Protein AF-A0A837CFS1-F1 (afdb_monomer)

Structure (mmCIF, N/CA/C/O backbone):
data_AF-A0A837CFS1-F1
#
_entry.id   AF-A0A837CFS1-F1
#
loop_
_atom_site.group_PDB
_atom_site.id
_atom_site.type_symbol
_atom_site.label_atom_id
_atom_site.label_alt_id
_atom_site.label_comp_id
_atom_site.label_asym_id
_atom_site.label_entity_id
_atom_site.label_seq_id
_atom_site.pdbx_PDB_ins_code
_atom_site.Cartn_x
_atom_site.Cartn_y
_atom_site.Cartn_z
_atom_site.occupancy
_atom_site.B_iso_or_equiv
_atom_site.auth_seq_id
_atom_site.auth_comp_id
_atom_site.auth_asym_id
_atom_site.auth_atom_id
_atom_site.pdbx_PDB_model_num
ATOM 1 N N . MET A 1 1 ? -78.890 -35.448 38.065 1.00 38.50 1 MET A N 1
ATOM 2 C CA . MET A 1 1 ? -77.516 -35.826 38.468 1.00 38.50 1 MET A CA 1
ATOM 3 C C . MET A 1 1 ? -76.543 -34.826 37.859 1.00 38.50 1 MET A C 1
ATOM 5 O O . MET A 1 1 ? -76.299 -34.885 36.662 1.00 38.50 1 MET A O 1
ATOM 9 N N . MET A 1 2 ? -76.061 -33.858 38.642 1.00 32.44 2 MET A N 1
ATOM 10 C CA . MET A 1 2 ? -74.996 -32.944 38.209 1.00 32.44 2 MET A CA 1
ATOM 11 C C . MET A 1 2 ? -73.665 -33.705 38.226 1.00 32.44 2 MET A C 1
ATOM 13 O O . MET A 1 2 ? -73.273 -34.228 39.269 1.00 32.44 2 MET A O 1
ATOM 17 N N . LYS A 1 3 ? -72.992 -33.803 37.073 1.00 33.00 3 LYS A N 1
ATOM 18 C CA . LYS A 1 3 ? -71.610 -34.297 36.991 1.00 33.00 3 LYS A CA 1
ATOM 19 C C . LYS A 1 3 ? -70.720 -33.342 37.792 1.00 33.00 3 LYS A C 1
ATOM 21 O O . LYS A 1 3 ? -70.681 -32.154 37.484 1.00 33.00 3 LYS A O 1
ATOM 26 N N . LYS A 1 4 ? -70.030 -33.854 38.818 1.00 33.09 4 LYS A N 1
ATOM 27 C CA . LYS A 1 4 ? -68.937 -33.121 39.473 1.00 33.09 4 LYS A CA 1
ATOM 28 C C . LYS A 1 4 ? -67.870 -32.789 38.416 1.00 33.09 4 LYS A C 1
ATOM 30 O O . LYS A 1 4 ? -67.578 -33.665 37.601 1.00 33.09 4 LYS A O 1
ATOM 35 N N . PRO A 1 5 ? -67.310 -31.568 38.406 1.00 38.41 5 PRO A N 1
ATOM 36 C CA . PRO A 1 5 ? -66.183 -31.250 37.541 1.00 38.41 5 PRO A CA 1
ATOM 37 C C . PRO A 1 5 ? -64.979 -32.105 37.950 1.00 38.41 5 PRO A C 1
ATOM 39 O O . PRO A 1 5 ? -64.688 -32.250 39.137 1.00 38.41 5 PRO A O 1
ATOM 42 N N . ASP A 1 6 ? -64.329 -32.704 36.958 1.00 40.22 6 ASP A N 1
ATOM 43 C CA . ASP A 1 6 ? -63.109 -33.487 37.128 1.00 40.22 6 ASP A CA 1
ATOM 44 C C . ASP A 1 6 ? -61.949 -32.524 37.415 1.00 40.22 6 ASP A C 1
ATOM 46 O O . ASP A 1 6 ? -61.608 -31.682 36.583 1.00 40.22 6 ASP A O 1
ATOM 50 N N . THR A 1 7 ? -61.409 -32.572 38.632 1.00 44.38 7 THR A N 1
ATOM 51 C CA . THR A 1 7 ? -60.373 -31.647 39.122 1.00 44.38 7 THR A CA 1
ATOM 52 C C . THR A 1 7 ? -58.968 -32.242 39.081 1.00 44.38 7 THR A C 1
ATOM 54 O O . THR A 1 7 ? -58.078 -31.740 39.763 1.00 44.38 7 THR A O 1
ATOM 57 N N . SER A 1 8 ? -58.728 -33.292 38.296 1.00 41.34 8 SER A N 1
ATOM 58 C CA . SER A 1 8 ? -57.403 -33.914 38.191 1.00 41.34 8 SER A CA 1
ATOM 59 C C . SER A 1 8 ? -56.609 -33.415 36.977 1.00 41.34 8 SER A C 1
ATOM 61 O O . SER A 1 8 ? -56.194 -34.195 36.129 1.00 41.34 8 SER A O 1
ATOM 63 N N . ARG A 1 9 ? -56.353 -32.099 36.891 1.00 49.12 9 ARG A N 1
ATOM 64 C CA . ARG A 1 9 ? -55.266 -31.632 36.011 1.00 49.12 9 ARG A CA 1
ATOM 65 C C . ARG A 1 9 ? -53.943 -32.092 36.600 1.00 49.12 9 ARG A C 1
ATOM 67 O O . ARG A 1 9 ? -53.662 -31.820 37.770 1.00 49.12 9 ARG A O 1
ATOM 74 N N . THR A 1 10 ? -53.149 -32.800 35.809 1.00 50.00 10 THR A N 1
ATOM 75 C CA . THR A 1 10 ? -51.834 -33.266 36.255 1.00 50.00 10 THR A CA 1
ATOM 76 C C . THR A 1 10 ? -50.891 -32.070 36.407 1.00 50.00 10 THR A C 1
ATOM 78 O O . THR A 1 10 ? -51.053 -31.031 35.761 1.00 50.00 10 THR A O 1
ATOM 81 N N . THR A 1 11 ? -49.885 -32.190 37.274 1.00 44.19 11 THR A N 1
ATOM 82 C CA . THR A 1 11 ? -48.882 -31.137 37.504 1.00 44.19 11 THR A CA 1
ATOM 83 C C . THR A 1 11 ? -48.215 -30.690 36.194 1.00 44.19 11 THR A C 1
ATOM 85 O O . THR A 1 11 ? -47.916 -29.511 36.022 1.00 44.19 11 THR A O 1
ATOM 88 N N . GLU A 1 12 ? -48.058 -31.605 35.233 1.00 43.12 12 GLU A N 1
ATOM 89 C CA . GLU A 1 12 ? -47.516 -31.331 33.896 1.00 43.12 12 GLU A CA 1
ATOM 90 C C . GLU A 1 12 ? -48.436 -30.450 33.036 1.00 43.12 12 GLU A C 1
ATOM 92 O O . GLU A 1 12 ? -47.952 -29.547 32.352 1.00 43.12 12 GLU A O 1
ATOM 97 N N . GLU A 1 13 ? -49.758 -30.635 33.097 1.00 48.66 13 GLU A N 1
ATOM 98 C CA . GLU A 1 13 ? -50.722 -29.798 32.367 1.00 48.66 13 GLU A CA 1
ATOM 99 C C . GLU A 1 13 ? -50.778 -28.370 32.924 1.00 48.66 13 GLU A C 1
ATOM 101 O O . GLU A 1 13 ? -50.881 -27.398 32.167 1.00 48.66 13 GLU A O 1
ATOM 106 N N . ILE A 1 14 ? -50.661 -28.228 34.248 1.00 48.50 14 ILE A N 1
ATOM 107 C CA . ILE A 1 14 ? -50.590 -26.921 34.912 1.00 48.50 14 ILE A CA 1
ATOM 108 C C . ILE A 1 14 ? -49.305 -26.203 34.485 1.00 48.50 14 ILE A C 1
ATOM 110 O O . ILE A 1 14 ? -49.383 -25.071 34.001 1.00 48.50 14 ILE A O 1
ATOM 114 N N . LEU A 1 15 ? -48.151 -26.874 34.570 1.00 45.62 15 LEU A N 1
ATOM 115 C CA . LEU A 1 15 ? -46.849 -26.327 34.171 1.00 45.62 15 LEU A CA 1
ATOM 116 C C . LEU A 1 15 ? -46.796 -25.957 32.681 1.00 45.62 15 LEU A C 1
ATOM 118 O O . LEU A 1 15 ? -46.254 -24.908 32.330 1.00 45.62 15 LEU A O 1
ATOM 122 N N . SER A 1 16 ? -47.410 -26.762 31.811 1.00 48.16 16 SER A N 1
ATOM 123 C CA . SER A 1 16 ? -47.504 -26.478 30.375 1.00 48.16 16 SER A CA 1
ATOM 124 C C . SER A 1 16 ? -48.353 -25.232 30.088 1.00 48.16 16 SER A C 1
ATOM 126 O O . SER A 1 16 ? -47.930 -24.346 29.337 1.00 48.16 16 SER A O 1
ATOM 128 N N . SER A 1 17 ? -49.509 -25.088 30.752 1.00 53.78 17 SER A N 1
ATOM 129 C CA . SER A 1 17 ? -50.347 -23.892 30.587 1.00 53.78 17 SER A CA 1
ATOM 130 C C . SER A 1 17 ? -49.660 -22.627 31.121 1.00 53.78 17 SER A C 1
ATOM 132 O O . SER A 1 17 ? -49.662 -21.603 30.434 1.00 53.78 17 SER A O 1
ATOM 134 N N . PHE A 1 18 ? -48.960 -22.715 32.260 1.00 54.53 18 PHE A N 1
ATOM 135 C CA . PHE A 1 18 ? -48.148 -21.619 32.800 1.00 54.53 18 PHE A CA 1
ATOM 136 C C . PHE A 1 18 ? -47.010 -21.228 31.848 1.00 54.53 18 PHE A C 1
ATOM 138 O O . PHE A 1 18 ? -46.800 -20.040 31.600 1.00 54.53 18 PHE A O 1
ATOM 145 N N . GLY A 1 19 ? -46.323 -22.207 31.251 1.00 52.81 19 GLY A N 1
ATOM 146 C CA . GLY A 1 19 ? -45.287 -21.963 30.244 1.00 52.81 19 GLY A CA 1
ATOM 147 C C . GLY A 1 19 ? -45.814 -21.202 29.023 1.00 52.81 19 GLY A C 1
ATOM 148 O O . GLY A 1 19 ? -45.160 -20.275 28.543 1.00 52.81 19 GLY A O 1
ATOM 149 N N . SER A 1 20 ? -47.027 -21.525 28.563 1.00 53.91 20 SER A N 1
ATOM 150 C CA . SER A 1 20 ? -47.662 -20.836 27.432 1.00 53.91 20 SER A CA 1
ATOM 151 C C . SER A 1 20 ? -48.058 -19.384 27.751 1.00 53.91 20 SER A C 1
ATOM 153 O O . SER A 1 20 ? -47.828 -18.488 26.935 1.00 53.91 20 SER A O 1
ATOM 155 N N . SER A 1 21 ? -48.558 -19.114 28.963 1.00 57.69 21 SER A N 1
ATOM 156 C CA . SER A 1 21 ? -48.883 -17.754 29.414 1.00 57.69 21 SER A CA 1
ATOM 157 C C . SER A 1 21 ? -47.632 -16.899 29.628 1.00 57.69 21 SER A C 1
ATOM 159 O O . SER A 1 21 ? -47.609 -15.740 29.214 1.00 57.69 21 SER A O 1
ATOM 161 N N . LEU A 1 22 ? -46.558 -17.466 30.187 1.00 55.47 22 LEU A N 1
ATOM 162 C CA . LEU A 1 22 ? -45.278 -16.768 30.361 1.00 55.47 22 LEU A CA 1
ATOM 163 C C . LEU A 1 22 ? -44.613 -16.437 29.019 1.00 55.47 22 LEU A C 1
ATOM 165 O O . LEU A 1 22 ? -44.059 -15.348 28.858 1.00 55.47 22 LEU A O 1
ATOM 169 N N . ALA A 1 23 ? -44.715 -17.329 28.030 1.00 52.94 23 ALA A N 1
ATOM 170 C CA . ALA A 1 23 ? -44.255 -17.056 26.671 1.00 52.94 23 ALA A CA 1
ATOM 171 C C . ALA A 1 23 ? -45.036 -15.902 26.016 1.00 52.94 23 ALA A C 1
ATOM 173 O O . ALA A 1 23 ? -44.443 -15.084 25.309 1.00 52.94 23 ALA A O 1
ATOM 174 N N . SER A 1 24 ? -46.343 -15.794 26.281 1.00 57.69 24 SER A N 1
ATOM 175 C CA . SER A 1 24 ? -47.169 -14.677 25.802 1.00 57.69 24 SER A CA 1
ATOM 176 C C . SER A 1 24 ? -46.771 -13.348 26.452 1.00 57.69 24 SER A C 1
ATOM 178 O O . SER A 1 24 ? -46.594 -12.356 25.747 1.00 57.69 24 SER A O 1
ATOM 180 N N . ILE A 1 25 ? -46.524 -13.342 27.767 1.00 55.97 25 ILE A N 1
ATOM 181 C CA . ILE A 1 25 ? -46.058 -12.157 28.509 1.00 55.97 25 ILE A CA 1
ATOM 182 C C . ILE A 1 25 ? -44.682 -11.702 28.001 1.00 55.97 25 ILE A C 1
ATOM 184 O O . ILE A 1 25 ? -44.478 -10.52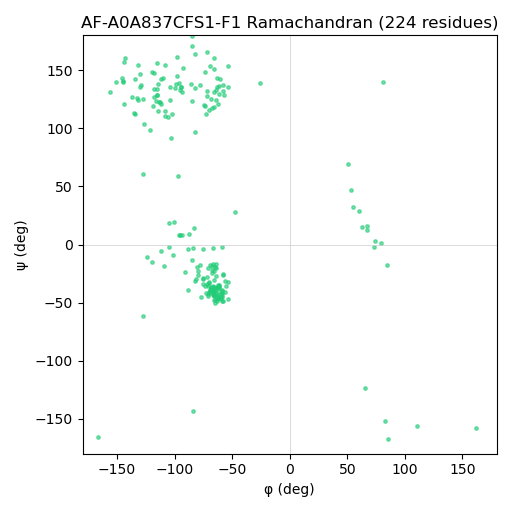0 27.729 1.00 55.97 25 ILE A O 1
ATOM 188 N N . ALA A 1 26 ? -43.743 -12.629 27.781 1.00 53.03 26 ALA A N 1
ATOM 189 C CA . ALA A 1 26 ? -42.430 -12.301 27.217 1.00 53.03 26 ALA A CA 1
ATOM 190 C C . ALA A 1 26 ? -42.536 -11.686 25.806 1.00 53.03 26 ALA A C 1
ATOM 192 O O . ALA A 1 26 ? -41.761 -10.793 25.443 1.00 53.03 26 ALA A O 1
ATOM 193 N N . LYS A 1 27 ? -43.515 -12.134 25.011 1.00 57.88 27 LYS A N 1
ATOM 194 C CA . LYS A 1 27 ? -43.786 -11.613 23.667 1.00 57.88 27 LYS A CA 1
ATOM 195 C C . LYS A 1 27 ? -44.371 -10.198 23.706 1.00 57.88 27 LYS A C 1
ATOM 197 O O . LYS A 1 27 ? -43.924 -9.356 22.929 1.00 57.88 27 LYS A O 1
ATOM 202 N N . GLU A 1 28 ? -45.287 -9.912 24.631 1.00 60.41 28 GLU A N 1
ATOM 203 C CA . GLU A 1 28 ? -45.820 -8.559 24.856 1.00 60.41 28 GLU A CA 1
ATOM 204 C C . GLU A 1 28 ? -44.748 -7.597 25.378 1.00 60.41 28 GLU A C 1
ATOM 206 O O . GLU A 1 28 ? -44.598 -6.505 24.834 1.00 60.41 28 GLU A O 1
ATOM 211 N N . MET A 1 29 ? -43.912 -8.018 26.332 1.00 53.97 29 MET A N 1
ATOM 212 C CA . MET A 1 29 ? -42.794 -7.199 26.825 1.00 53.97 29 MET A CA 1
ATOM 213 C C . MET A 1 29 ? -41.779 -6.872 25.716 1.00 53.97 29 MET A C 1
ATOM 215 O O . MET A 1 29 ? -41.251 -5.761 25.656 1.00 53.97 29 MET A O 1
ATOM 219 N N . THR A 1 30 ? -41.542 -7.810 24.792 1.00 55.66 30 THR A N 1
ATOM 220 C CA . THR A 1 30 ? -40.698 -7.578 23.606 1.00 55.66 30 THR A CA 1
ATOM 221 C C . THR A 1 30 ? -41.348 -6.589 22.631 1.00 55.66 30 THR A C 1
ATOM 223 O O . THR A 1 30 ? -40.652 -5.776 22.025 1.00 55.66 30 THR A O 1
ATOM 226 N N . ALA A 1 31 ? -42.674 -6.631 22.474 1.00 57.78 31 ALA A N 1
ATOM 227 C CA . ALA A 1 31 ? -43.408 -5.688 21.633 1.00 57.78 31 ALA A CA 1
ATOM 228 C C . ALA A 1 31 ? -43.417 -4.269 22.231 1.00 57.78 31 ALA A C 1
ATOM 230 O O . ALA A 1 31 ? -43.218 -3.303 21.499 1.00 57.78 31 ALA A O 1
ATOM 231 N N . MET A 1 32 ? -43.550 -4.144 23.555 1.00 50.88 32 MET A N 1
ATOM 232 C CA . MET A 1 32 ? -43.475 -2.862 24.268 1.00 50.88 32 MET A CA 1
ATOM 233 C C . MET A 1 32 ? -42.079 -2.227 24.184 1.00 50.88 32 MET A C 1
ATOM 235 O O . MET A 1 32 ? -41.977 -1.017 24.011 1.00 50.88 32 MET A O 1
ATOM 239 N N . SER A 1 33 ? -41.006 -3.029 24.219 1.00 50.72 33 SER A N 1
ATOM 240 C CA . SER A 1 33 ? -39.625 -2.555 24.011 1.00 50.72 33 SER A CA 1
ATOM 241 C C . SER A 1 33 ? -39.377 -1.992 22.607 1.00 50.72 33 SER A C 1
ATOM 243 O O . SER A 1 33 ? -38.515 -1.138 22.455 1.00 50.72 33 SER A O 1
ATOM 245 N N . LYS A 1 34 ? -40.124 -2.438 21.589 1.00 50.88 34 LYS A N 1
ATOM 246 C CA . LYS A 1 34 ? -40.030 -1.901 20.220 1.00 50.88 34 LYS A CA 1
ATOM 247 C C . LYS A 1 34 ? -40.879 -0.648 19.989 1.00 50.88 34 LYS A C 1
ATOM 249 O O . LYS A 1 34 ? -40.737 -0.018 18.948 1.00 50.88 34 LYS A O 1
ATOM 254 N N . ALA A 1 35 ? -41.792 -0.331 20.907 1.00 49.94 35 ALA A N 1
ATOM 255 C CA . ALA A 1 35 ? -42.759 0.756 20.762 1.00 49.94 35 ALA A CA 1
ATOM 256 C C . ALA A 1 35 ? -42.380 2.033 21.540 1.00 49.94 35 ALA A C 1
ATOM 258 O O . ALA A 1 35 ? -43.031 3.058 21.358 1.00 49.94 35 ALA A O 1
ATOM 259 N N . GLY A 1 36 ? -41.356 1.984 22.398 1.00 42.31 36 GLY A N 1
ATOM 260 C CA . GLY A 1 36 ? -40.811 3.148 23.102 1.00 42.31 36 GLY A CA 1
ATOM 261 C C . GLY A 1 36 ? -39.408 3.487 22.602 1.00 42.31 36 GLY A C 1
ATOM 262 O O . GLY A 1 36 ? -38.650 2.568 22.312 1.00 42.31 36 GLY A O 1
ATOM 263 N N . ASP A 1 37 ? -39.103 4.787 22.509 1.00 43.72 37 ASP A N 1
ATOM 264 C CA . ASP A 1 37 ? -37.807 5.388 22.143 1.00 43.72 37 ASP A CA 1
ATOM 265 C C . ASP A 1 37 ? -36.583 4.504 22.445 1.00 43.72 37 ASP A C 1
ATOM 267 O O . ASP A 1 37 ? -36.500 3.942 23.538 1.00 43.72 37 ASP A O 1
ATOM 271 N N . ASP A 1 38 ? -35.620 4.487 21.509 1.00 49.28 38 ASP A N 1
ATOM 272 C CA . ASP A 1 38 ? -34.371 3.697 21.353 1.00 49.28 38 ASP A CA 1
ATOM 273 C C . ASP A 1 38 ? -33.412 3.551 22.570 1.00 49.28 38 ASP A C 1
ATOM 275 O O . ASP A 1 38 ? -32.199 3.404 22.420 1.00 49.28 38 ASP A O 1
ATOM 279 N N . LYS A 1 39 ? -33.890 3.608 23.812 1.00 42.72 39 LYS A N 1
ATOM 280 C CA . LYS A 1 39 ? -33.067 3.740 25.022 1.00 42.72 39 LYS A CA 1
ATOM 281 C C . LYS A 1 39 ? -33.060 2.518 25.934 1.00 42.72 39 LYS A C 1
ATOM 283 O O . LYS A 1 39 ? -32.288 2.511 26.890 1.00 42.72 39 LYS A O 1
ATOM 288 N N . PHE A 1 40 ? -33.852 1.479 25.659 1.00 43.38 40 PHE A N 1
ATOM 289 C CA . PHE A 1 40 ? -33.886 0.283 26.508 1.00 43.38 40 PHE A CA 1
ATOM 290 C C . PHE A 1 40 ? -33.869 -1.020 25.701 1.00 43.38 40 PHE A C 1
ATOM 292 O O . PHE A 1 40 ? -34.827 -1.370 25.019 1.00 43.38 40 PHE A O 1
ATOM 299 N N . GLU A 1 41 ? -32.772 -1.771 25.834 1.00 51.56 41 GLU A N 1
ATOM 300 C CA . GLU A 1 41 ? -32.596 -3.104 25.253 1.00 51.56 41 GLU A CA 1
ATOM 301 C C . GLU A 1 41 ? -32.800 -4.177 26.335 1.00 51.56 41 GLU A C 1
ATOM 303 O O . GLU A 1 41 ? -31.991 -4.328 27.257 1.00 51.56 41 GLU A O 1
ATOM 308 N N . VAL A 1 42 ? -33.874 -4.963 26.230 1.00 48.59 42 VAL A N 1
ATOM 309 C CA . VAL A 1 42 ? -34.134 -6.067 27.166 1.00 48.59 42 VAL A CA 1
ATOM 310 C C . VAL A 1 42 ? -33.337 -7.308 26.748 1.00 48.59 42 VAL A C 1
ATOM 312 O O . VAL A 1 42 ? -33.747 -8.080 25.883 1.00 48.59 42 VAL A O 1
ATOM 315 N N . ARG A 1 43 ? -32.172 -7.512 27.375 1.00 47.28 43 ARG A N 1
ATOM 316 C CA . ARG A 1 43 ? -31.204 -8.571 27.009 1.00 47.28 43 ARG A CA 1
ATOM 317 C C . ARG A 1 43 ? -31.521 -9.953 27.575 1.00 47.28 43 ARG A C 1
ATOM 319 O O . ARG A 1 43 ? -31.177 -10.974 26.977 1.00 47.28 43 ARG A O 1
ATOM 326 N N . LYS A 1 44 ? -32.133 -9.995 28.756 1.00 56.03 44 LYS A N 1
ATOM 327 C CA . LYS A 1 44 ? -32.450 -11.225 29.485 1.00 56.03 44 LYS A CA 1
ATOM 328 C C . LYS A 1 44 ? -33.608 -10.953 30.429 1.00 56.03 44 LYS A C 1
ATOM 330 O O . LYS A 1 44 ? -33.549 -10.002 31.202 1.00 56.03 44 LYS A O 1
ATOM 335 N N . ILE A 1 45 ? -34.612 -11.819 30.398 1.00 54.66 45 ILE A N 1
ATOM 336 C CA . ILE A 1 45 ? -35.662 -11.852 31.414 1.00 54.66 45 ILE A CA 1
ATOM 337 C C . ILE A 1 45 ? -35.552 -13.202 32.116 1.00 54.66 45 ILE A C 1
ATOM 339 O O . ILE A 1 45 ? -35.598 -14.250 31.465 1.00 54.66 45 ILE A O 1
ATOM 343 N N . THR A 1 46 ? -35.388 -13.159 33.435 1.00 52.34 46 THR A N 1
ATOM 344 C CA . THR A 1 46 ? -35.486 -14.334 34.302 1.00 52.34 46 THR A CA 1
ATOM 345 C C . THR A 1 46 ? -36.728 -14.162 35.157 1.00 52.34 46 THR A C 1
ATOM 347 O O . THR A 1 46 ? -36.825 -13.189 35.902 1.00 52.34 46 THR A O 1
ATOM 350 N N . LEU A 1 47 ? -37.662 -15.098 35.057 1.00 50.94 47 LEU A N 1
ATOM 351 C CA . LEU A 1 47 ? -38.849 -15.140 35.902 1.00 50.94 47 LEU A CA 1
ATOM 352 C C . LEU A 1 47 ? -38.692 -16.308 36.870 1.00 50.94 47 LEU A C 1
ATOM 354 O O . LEU A 1 47 ? -38.611 -17.458 36.437 1.00 50.94 47 LEU A O 1
ATOM 358 N N . GLY A 1 48 ? -38.600 -15.997 38.161 1.00 46.59 48 GLY A N 1
ATOM 359 C CA . GLY A 1 48 ? -38.745 -16.981 39.229 1.00 46.59 48 GLY A CA 1
ATOM 360 C C . GLY A 1 48 ? -40.227 -17.214 39.500 1.00 46.59 48 GLY A C 1
ATOM 361 O O . GLY A 1 48 ? -40.997 -16.255 39.554 1.00 46.59 48 GLY A O 1
ATOM 362 N N . VAL A 1 49 ? -40.630 -18.472 39.630 1.00 52.94 49 VAL A N 1
ATOM 363 C CA . VAL A 1 49 ? -42.004 -18.864 39.947 1.00 52.94 49 VAL A CA 1
ATOM 364 C C . VAL A 1 49 ? -41.957 -19.807 41.140 1.00 52.94 49 VAL A C 1
ATOM 366 O O . VAL A 1 49 ? -41.286 -20.834 41.085 1.00 52.94 49 VAL A O 1
ATOM 369 N N . THR A 1 50 ? -42.706 -19.471 42.186 1.00 46.00 50 THR A N 1
ATOM 370 C CA . THR A 1 50 ? -42.928 -20.343 43.343 1.00 46.00 50 THR A CA 1
ATOM 371 C C . THR A 1 50 ? -44.397 -20.747 43.354 1.00 46.00 50 THR A C 1
ATOM 373 O O . THR A 1 50 ? -45.284 -19.892 43.337 1.00 46.00 50 THR A O 1
ATOM 376 N N . LEU A 1 51 ? -44.661 -22.050 43.335 1.00 46.25 51 LEU A N 1
ATOM 377 C CA . LEU A 1 51 ? -45.999 -22.635 43.355 1.00 46.25 51 LEU A CA 1
ATOM 378 C C . LEU A 1 51 ? -46.201 -23.396 44.665 1.00 46.25 51 LEU A C 1
ATOM 380 O O . LEU A 1 51 ? -45.465 -24.336 44.959 1.00 46.25 51 LEU A O 1
ATOM 384 N N . GLN A 1 52 ? -47.227 -23.018 45.428 1.00 47.97 52 GLN A N 1
ATOM 385 C CA . GLN A 1 52 ? -47.671 -23.774 46.597 1.00 47.97 52 GLN A CA 1
ATOM 386 C C . GLN A 1 52 ? -48.625 -24.891 46.163 1.00 47.97 52 GLN A C 1
ATOM 388 O O . GLN A 1 52 ? -49.652 -24.630 45.533 1.00 47.97 52 GLN A O 1
ATOM 393 N N . VAL A 1 53 ? -48.299 -26.137 46.508 1.00 49.97 53 VAL A N 1
ATOM 394 C CA . VAL A 1 53 ? -49.137 -27.313 46.243 1.00 49.97 53 VAL A CA 1
ATOM 395 C C . VAL A 1 53 ? -49.362 -28.057 47.558 1.00 49.97 53 VAL A C 1
ATOM 397 O O . VAL A 1 53 ? -48.480 -28.747 48.070 1.00 49.97 53 VAL A O 1
ATOM 400 N N . GLY A 1 54 ? -50.559 -27.907 48.130 1.00 68.44 54 GLY A N 1
ATOM 401 C CA . GLY A 1 54 ? -50.865 -28.437 49.461 1.00 68.44 54 GLY A CA 1
ATOM 402 C C . GLY A 1 54 ? -50.034 -27.739 50.541 1.00 68.44 54 GLY A C 1
ATOM 403 O O . GLY A 1 54 ? -50.085 -26.520 50.656 1.00 68.44 54 GLY A O 1
ATOM 404 N N . SER A 1 55 ? -49.270 -28.502 51.329 1.00 57.97 55 SER A N 1
ATOM 405 C CA . SER A 1 55 ? -48.339 -27.974 52.342 1.00 57.97 55 SER A CA 1
ATOM 406 C C . SER A 1 55 ? -46.890 -27.843 51.847 1.00 57.97 55 SER A C 1
ATOM 408 O O . SER A 1 55 ? -45.997 -27.634 52.665 1.00 57.97 55 SER A O 1
ATOM 410 N N . GLY A 1 56 ? -46.632 -28.045 50.5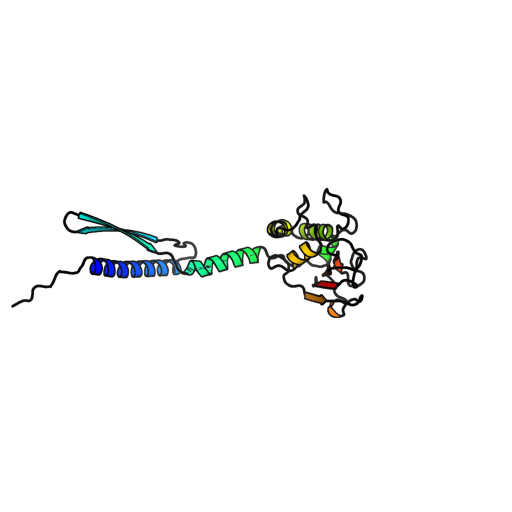50 1.00 34.09 56 GLY A N 1
ATOM 411 C CA . GLY A 1 56 ? -45.296 -27.982 49.952 1.00 34.09 56 GLY A CA 1
ATOM 412 C C . GLY A 1 56 ? -45.149 -26.841 48.943 1.00 34.09 56 GLY A C 1
ATOM 413 O O . GLY A 1 56 ? -46.131 -26.391 48.355 1.00 34.09 56 GLY A O 1
ATOM 414 N N . GLU A 1 57 ? -43.910 -26.402 48.723 1.00 53.31 57 GLU A N 1
ATOM 415 C CA . GLU A 1 57 ? -43.539 -25.384 47.734 1.00 53.31 57 GLU A CA 1
ATOM 416 C C . GLU A 1 57 ? -42.659 -25.981 46.635 1.00 53.31 57 GLU A C 1
ATOM 418 O O . GLU A 1 57 ? -41.760 -26.780 46.900 1.00 53.31 57 GLU A O 1
ATOM 423 N N . ILE A 1 58 ? -42.932 -25.587 45.391 1.00 47.16 58 ILE A N 1
ATOM 424 C CA . ILE A 1 58 ? -42.130 -25.922 44.215 1.00 47.16 58 ILE A CA 1
ATOM 425 C C . ILE A 1 58 ? -41.611 -24.616 43.625 1.00 47.16 58 ILE A C 1
ATOM 427 O O . ILE A 1 58 ? -42.394 -23.769 43.195 1.00 47.16 58 ILE A O 1
ATOM 431 N N . GLU A 1 59 ? -40.291 -24.473 43.572 1.00 52.25 59 GLU A N 1
ATOM 432 C CA . GLU A 1 59 ? -39.629 -23.354 42.906 1.00 52.25 59 GLU A CA 1
ATOM 433 C C . GLU A 1 59 ? -39.155 -23.753 41.509 1.00 52.25 59 GLU A C 1
ATOM 435 O O . GLU A 1 59 ? -38.604 -24.834 41.290 1.00 52.25 59 GLU A O 1
ATOM 440 N N . GLY A 1 60 ? -39.343 -22.854 40.550 1.00 47.56 60 GLY A N 1
ATOM 441 C CA . GLY A 1 60 ? -38.835 -22.982 39.193 1.00 47.56 60 GLY A CA 1
ATOM 442 C C . GLY A 1 60 ? -38.395 -21.631 38.648 1.00 47.56 60 GLY A C 1
ATOM 443 O O . GLY A 1 60 ? -38.804 -20.576 39.127 1.00 47.56 60 GLY A O 1
ATOM 444 N N . SER A 1 61 ? -37.555 -21.644 37.616 1.00 49.59 61 SER A N 1
ATOM 445 C CA . SER A 1 61 ? -37.228 -20.421 36.887 1.00 49.59 61 SER A CA 1
ATOM 446 C C . SER A 1 61 ? -37.279 -20.648 35.387 1.00 49.59 61 SER A C 1
ATOM 448 O O . SER A 1 61 ? -36.878 -21.696 34.881 1.00 49.59 61 SER A O 1
ATOM 450 N N . PHE A 1 62 ? -37.773 -19.642 34.674 1.00 44.72 62 PHE A N 1
ATOM 451 C CA . PHE A 1 62 ? -37.761 -19.608 33.223 1.00 44.72 62 PHE A CA 1
ATOM 452 C C . PHE A 1 62 ? -36.873 -18.460 32.756 1.00 44.72 62 PHE A C 1
ATOM 454 O O . PHE A 1 62 ? -37.011 -17.319 33.204 1.00 44.72 62 PHE A O 1
ATOM 461 N N . THR A 1 63 ? -35.943 -18.765 31.853 1.00 47.31 63 THR A N 1
ATOM 462 C CA . THR A 1 63 ? -35.067 -17.766 31.237 1.00 47.31 63 THR A CA 1
ATOM 463 C C . THR A 1 63 ? -35.377 -17.676 29.754 1.00 47.31 63 THR A C 1
ATOM 465 O O . THR A 1 63 ? -35.107 -18.613 29.004 1.00 47.31 63 THR A O 1
ATOM 468 N N . TYR A 1 64 ? -35.877 -16.524 29.317 1.00 48.75 64 TYR A N 1
ATOM 469 C CA . TYR A 1 64 ? -36.020 -16.212 27.899 1.00 48.75 64 TYR A CA 1
ATOM 470 C C . TYR A 1 64 ? -34.787 -15.446 27.404 1.00 48.75 64 TYR A C 1
ATOM 472 O O . TYR A 1 64 ? -34.358 -14.466 28.022 1.00 48.75 64 TYR A O 1
ATOM 480 N N . ARG A 1 65 ? -34.221 -15.885 26.274 1.00 53.53 65 ARG A N 1
ATOM 481 C CA . ARG A 1 65 ? -33.183 -15.155 25.532 1.00 53.53 65 ARG A CA 1
ATOM 482 C C . ARG A 1 65 ? -33.719 -14.809 24.148 1.00 53.53 65 ARG A C 1
ATOM 484 O O . ARG A 1 65 ? -34.172 -15.696 23.431 1.00 53.53 65 ARG A O 1
ATOM 491 N N . SER A 1 66 ? -33.652 -13.531 23.781 1.00 49.25 66 SER A N 1
ATOM 492 C CA . SER A 1 66 ? -34.128 -13.055 22.479 1.00 49.25 66 SER A CA 1
ATOM 493 C C . SER A 1 66 ? -33.353 -13.712 21.319 1.00 49.25 66 SER A C 1
ATOM 495 O O . SER A 1 66 ? -32.120 -13.651 21.312 1.00 49.25 66 SER A O 1
ATOM 497 N N . PRO A 1 67 ? -34.036 -14.281 20.303 1.00 44.19 67 PRO A N 1
ATOM 498 C CA . PRO A 1 67 ? -33.399 -14.790 19.082 1.00 44.19 67 PRO A CA 1
ATOM 499 C C . PRO A 1 67 ? -32.707 -13.708 18.234 1.00 44.19 67 PRO A C 1
ATOM 501 O O . PRO A 1 67 ? -31.827 -14.031 17.437 1.00 44.19 67 PRO A O 1
ATOM 504 N N . ALA A 1 68 ? -33.066 -12.428 18.414 1.00 47.75 68 ALA A N 1
ATOM 505 C CA . ALA A 1 68 ? -32.515 -11.302 17.650 1.00 47.75 68 ALA A CA 1
ATOM 506 C C . ALA A 1 68 ? -31.007 -11.077 17.880 1.00 47.75 68 ALA A C 1
ATOM 508 O O . ALA A 1 68 ? -30.342 -10.443 17.068 1.00 47.75 68 ALA A O 1
ATOM 509 N N . LEU A 1 69 ? -30.435 -11.649 18.945 1.00 41.16 69 LEU A N 1
ATOM 510 C CA . LEU A 1 69 ? -29.004 -11.541 19.240 1.00 41.16 69 LEU A CA 1
ATOM 511 C C . LEU A 1 69 ? -28.106 -12.231 18.207 1.00 41.16 69 LEU A C 1
ATOM 513 O O . LEU A 1 69 ? -26.946 -11.851 18.082 1.00 41.16 69 LEU A O 1
ATOM 517 N N . ARG A 1 70 ? -28.603 -13.218 17.447 1.00 37.69 70 ARG A N 1
ATOM 518 C CA . ARG A 1 70 ? -27.762 -13.888 16.442 1.00 37.69 70 ARG A CA 1
ATOM 519 C C . ARG A 1 70 ? -27.539 -13.042 15.187 1.00 37.69 70 ARG A C 1
ATOM 521 O O . ARG A 1 70 ? -26.483 -13.187 14.585 1.00 37.69 70 ARG A O 1
ATOM 528 N N . SER A 1 71 ? -28.483 -12.170 14.814 1.00 38.69 71 SER A N 1
ATOM 529 C CA . SER A 1 71 ? -28.267 -11.221 13.711 1.00 38.69 71 SER A CA 1
ATOM 530 C C . SER A 1 71 ? -27.639 -9.919 14.203 1.00 38.69 71 SER A C 1
ATOM 532 O O . SER A 1 71 ? -26.712 -9.439 13.571 1.00 38.69 71 SER A O 1
ATOM 534 N N . LEU A 1 72 ? -28.034 -9.407 15.375 1.00 36.06 72 LEU A N 1
ATOM 535 C CA . LEU A 1 72 ? -27.528 -8.124 15.876 1.00 36.06 72 LEU A CA 1
ATOM 536 C C . LEU A 1 72 ? -26.069 -8.175 16.347 1.00 36.06 72 LEU A C 1
ATOM 538 O O . LEU A 1 72 ? -25.355 -7.198 16.169 1.00 36.06 72 LEU A O 1
ATOM 542 N N . ALA A 1 73 ? -25.586 -9.287 16.916 1.00 37.78 73 ALA A N 1
ATOM 543 C CA . ALA A 1 73 ? -24.155 -9.422 17.219 1.00 37.78 73 ALA A CA 1
ATOM 544 C C . ALA A 1 73 ? -23.310 -9.472 15.933 1.00 37.78 73 ALA A C 1
ATOM 546 O O . ALA A 1 73 ? -22.240 -8.880 15.872 1.00 37.78 73 ALA A O 1
ATOM 547 N N . PHE A 1 74 ? -23.839 -10.108 14.882 1.00 39.97 74 PHE A N 1
ATOM 548 C CA . PHE A 1 74 ? -23.208 -10.148 13.563 1.00 39.97 74 PHE A CA 1
ATOM 549 C C . PHE A 1 74 ? -23.204 -8.765 12.890 1.00 39.97 74 PHE A C 1
ATOM 551 O O . PHE A 1 74 ? -22.221 -8.382 12.264 1.00 39.97 74 PHE A O 1
ATOM 558 N N . GLU A 1 75 ? -24.279 -7.994 13.053 1.00 39.25 75 GLU A N 1
ATOM 559 C CA . GLU A 1 75 ? -24.403 -6.636 12.515 1.00 39.25 75 GLU A CA 1
ATOM 560 C C . GLU A 1 75 ? -23.584 -5.613 13.310 1.00 39.25 75 GLU A C 1
ATOM 562 O O . GLU A 1 75 ? -23.021 -4.702 12.710 1.00 39.25 75 GLU A O 1
ATOM 567 N N . ARG A 1 76 ? -23.442 -5.767 14.633 1.00 40.78 76 ARG A N 1
ATOM 568 C CA . ARG A 1 76 ? -22.635 -4.854 15.455 1.00 40.78 76 ARG A CA 1
ATOM 569 C C . ARG A 1 76 ? -21.137 -5.043 15.224 1.00 40.78 76 ARG A C 1
ATOM 571 O O . ARG A 1 76 ? -20.446 -4.045 15.064 1.00 40.78 76 ARG A O 1
ATOM 578 N N . ASP A 1 77 ? -20.663 -6.285 15.117 1.00 42.88 77 ASP A N 1
ATOM 579 C CA . ASP A 1 77 ? -19.270 -6.563 14.739 1.00 42.88 77 ASP A CA 1
ATOM 580 C C . ASP A 1 77 ? -18.986 -6.086 13.305 1.00 42.88 77 ASP A C 1
ATOM 582 O O . ASP A 1 77 ? -17.920 -5.542 13.032 1.00 42.88 77 ASP A O 1
ATOM 586 N N . ALA A 1 78 ? -19.951 -6.223 12.387 1.00 44.50 78 ALA A N 1
ATOM 587 C CA . ALA A 1 78 ? -19.831 -5.683 11.036 1.00 44.50 78 ALA A CA 1
ATOM 588 C C . ALA A 1 78 ? -19.799 -4.146 11.015 1.00 44.50 78 ALA A C 1
ATOM 590 O O . ALA A 1 78 ? -19.018 -3.586 10.255 1.00 44.50 78 ALA A O 1
ATOM 591 N N . MET A 1 79 ? -20.590 -3.469 11.854 1.00 44.38 79 MET A N 1
ATOM 592 C CA . MET A 1 79 ? -20.631 -2.004 11.936 1.00 44.38 79 MET A CA 1
ATOM 593 C C . MET A 1 79 ? -19.393 -1.419 12.636 1.00 44.38 79 MET A C 1
ATOM 595 O O . MET A 1 79 ? -18.894 -0.380 12.218 1.00 44.38 79 MET A O 1
ATOM 599 N N . GLU A 1 80 ? -18.856 -2.092 13.658 1.00 50.50 80 GLU A N 1
ATOM 600 C CA . GLU A 1 80 ? -17.601 -1.710 14.325 1.00 50.50 80 GLU A CA 1
ATOM 601 C C . GLU A 1 80 ? -16.379 -1.955 13.413 1.00 50.50 80 GLU A C 1
ATOM 603 O O . GLU A 1 80 ? -15.451 -1.148 13.401 1.00 50.50 80 GLU A O 1
ATOM 608 N N . LEU A 1 81 ? -16.412 -2.987 12.553 1.00 48.38 81 LEU A N 1
ATOM 609 C CA . LEU A 1 81 ? -15.418 -3.174 11.483 1.00 48.38 81 LEU A CA 1
ATOM 610 C C . LEU A 1 81 ? -15.546 -2.156 10.340 1.00 48.38 81 LEU A C 1
ATOM 612 O O . LEU A 1 81 ? -14.522 -1.769 9.778 1.00 48.38 81 LEU A O 1
ATOM 616 N N . ASP A 1 82 ? -16.761 -1.731 9.981 1.00 48.38 82 ASP A N 1
ATOM 617 C CA . ASP A 1 82 ? -16.977 -0.709 8.941 1.00 48.38 82 ASP A CA 1
ATOM 618 C C . ASP A 1 82 ? -16.549 0.687 9.433 1.00 48.38 82 ASP A C 1
ATOM 620 O O . ASP A 1 82 ? -16.080 1.509 8.648 1.00 48.38 82 ASP A O 1
ATOM 624 N N . LEU A 1 83 ? -16.609 0.929 10.750 1.00 55.50 83 LEU A N 1
ATOM 625 C CA . LEU A 1 83 ? -16.069 2.130 11.402 1.00 55.50 83 LEU A CA 1
ATOM 626 C C . LEU A 1 83 ? -14.530 2.180 11.428 1.00 55.50 83 LEU A C 1
ATOM 628 O O . LEU A 1 83 ? -13.970 3.266 11.548 1.00 55.50 83 LEU A O 1
ATOM 632 N N . LEU A 1 84 ? -13.846 1.040 11.277 1.00 62.00 84 LEU A N 1
ATOM 633 C CA . LEU A 1 84 ? -12.381 0.951 11.170 1.00 62.00 84 LEU A CA 1
ATOM 634 C C . LEU A 1 84 ? -11.885 0.882 9.720 1.00 62.00 84 LEU A C 1
ATOM 636 O O . LEU A 1 84 ? -10.703 0.625 9.480 1.00 62.00 84 LEU A O 1
ATOM 640 N N . ARG A 1 85 ? -12.767 1.074 8.734 1.00 77.69 85 ARG A N 1
ATOM 641 C CA . ARG A 1 85 ? -12.374 1.043 7.328 1.00 77.69 85 ARG A CA 1
ATOM 642 C C . ARG A 1 85 ? -11.591 2.299 6.960 1.00 77.69 85 ARG A C 1
ATOM 644 O O . ARG A 1 85 ? -12.124 3.408 6.972 1.00 77.69 85 ARG A O 1
ATOM 651 N N . ALA A 1 86 ? -10.347 2.113 6.534 1.00 86.31 86 ALA A N 1
ATOM 652 C CA . ALA A 1 86 ? -9.530 3.204 6.036 1.00 86.31 86 ALA A CA 1
ATOM 653 C C . ALA A 1 86 ? -10.132 3.830 4.770 1.00 86.31 86 ALA A C 1
ATOM 655 O O . ALA A 1 86 ? -10.510 3.151 3.808 1.00 86.31 86 ALA A O 1
ATOM 656 N N . THR A 1 87 ? -10.144 5.159 4.735 1.00 89.44 87 THR A N 1
ATOM 657 C CA . THR A 1 87 ? -10.489 5.907 3.525 1.00 89.44 87 THR A CA 1
ATOM 658 C C . THR A 1 87 ? -9.249 6.078 2.647 1.00 89.44 87 THR A C 1
ATOM 660 O O . THR A 1 87 ? -8.154 6.339 3.145 1.00 89.44 87 THR A O 1
ATOM 663 N N . LYS A 1 88 ? -9.394 5.911 1.323 1.00 92.94 88 LYS A N 1
ATOM 664 C CA . LYS A 1 88 ? -8.297 6.165 0.373 1.00 92.94 88 LYS A CA 1
ATOM 665 C C . LYS A 1 88 ? -7.967 7.669 0.387 1.00 92.94 88 LYS A C 1
ATOM 667 O O . LYS A 1 88 ? -8.844 8.458 0.029 1.00 92.94 88 LYS A O 1
ATOM 672 N N . PRO A 1 89 ? -6.745 8.086 0.766 1.00 96.25 89 PRO A N 1
ATOM 673 C CA . PRO A 1 89 ? -6.366 9.492 0.713 1.00 96.25 89 PRO A CA 1
ATOM 674 C C . PRO A 1 89 ? -6.179 9.956 -0.736 1.00 96.25 89 PRO A C 1
ATOM 676 O O . PRO A 1 89 ? -6.042 9.141 -1.650 1.00 96.25 89 PRO A O 1
ATOM 679 N N . SER A 1 90 ? -6.120 11.273 -0.951 1.00 97.50 90 SER A N 1
ATOM 680 C CA . SER A 1 90 ? -5.673 11.790 -2.248 1.00 97.50 90 SER A CA 1
ATOM 681 C C . SER A 1 90 ? -4.203 11.435 -2.487 1.00 97.50 90 SER A C 1
ATOM 683 O O . SER A 1 90 ? -3.414 11.339 -1.535 1.00 97.50 90 SER A O 1
ATOM 685 N N . TYR A 1 91 ? -3.809 11.285 -3.751 1.00 97.38 91 TYR A N 1
ATOM 686 C CA . TYR A 1 91 ? -2.409 11.037 -4.098 1.00 97.38 91 TYR A CA 1
ATOM 687 C C . TYR A 1 91 ? -1.511 12.171 -3.593 1.00 97.38 91 TYR A C 1
ATOM 689 O O . TYR A 1 91 ? -0.462 11.922 -3.003 1.00 97.38 91 TYR A O 1
ATOM 697 N N . ALA A 1 92 ? -1.950 13.421 -3.767 1.00 97.00 92 ALA A N 1
ATOM 698 C CA . ALA A 1 92 ? -1.212 14.601 -3.328 1.00 97.00 92 ALA A CA 1
ATOM 699 C C . ALA A 1 92 ? -0.938 14.563 -1.815 1.00 97.00 92 ALA A C 1
ATOM 701 O O . ALA A 1 92 ? 0.209 14.704 -1.397 1.00 97.00 92 ALA A O 1
ATOM 702 N N . THR A 1 93 ? -1.966 14.286 -1.008 1.00 97.56 93 THR A N 1
ATOM 703 C CA . THR A 1 93 ? -1.853 14.205 0.457 1.00 97.56 93 THR A CA 1
ATOM 704 C C . THR A 1 93 ? -0.934 13.072 0.905 1.00 97.56 93 THR A C 1
ATOM 706 O O . THR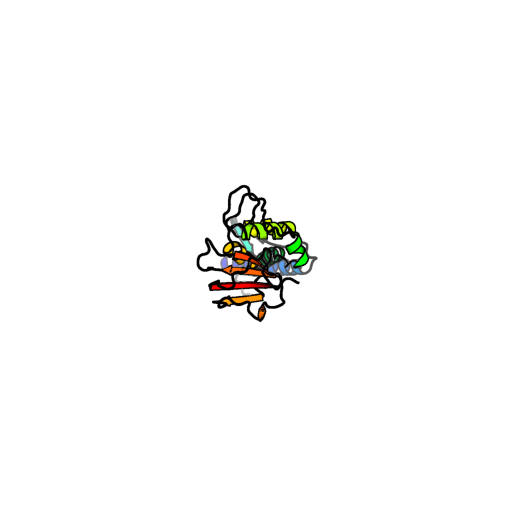 A 1 93 ? -0.137 13.253 1.824 1.00 97.56 93 THR A O 1
ATOM 709 N N . LEU A 1 94 ? -1.023 11.898 0.276 1.00 97.62 94 LEU A N 1
ATOM 710 C CA . LEU A 1 94 ? -0.160 10.779 0.645 1.00 97.62 94 LEU A CA 1
ATOM 711 C C . LEU A 1 94 ? 1.290 11.023 0.213 1.00 97.62 94 LEU A C 1
ATOM 713 O O . LEU A 1 94 ? 2.206 10.821 1.006 1.00 97.62 94 LEU A O 1
ATOM 717 N N . SER A 1 95 ? 1.497 11.518 -1.010 1.00 96.31 95 SER A N 1
ATOM 718 C CA . SER A 1 95 ? 2.831 11.807 -1.546 1.00 96.31 95 SER A CA 1
ATOM 719 C C . SER A 1 95 ? 3.577 12.878 -0.748 1.00 96.31 95 SER A C 1
ATOM 721 O O . SER A 1 95 ? 4.770 12.722 -0.519 1.00 96.31 95 SER A O 1
ATOM 723 N N . SER A 1 96 ? 2.895 13.907 -0.225 1.00 96.44 96 SER A N 1
ATOM 724 C CA . SER A 1 96 ? 3.537 14.928 0.620 1.00 96.44 96 SER A CA 1
ATOM 725 C C . SER A 1 96 ? 4.031 14.392 1.968 1.00 96.44 96 SER A C 1
ATOM 727 O O . SER A 1 96 ? 4.821 15.054 2.635 1.00 96.44 96 SER A O 1
ATOM 729 N N . ASN A 1 97 ? 3.550 13.216 2.382 1.00 96.56 97 ASN A N 1
ATOM 730 C CA . ASN A 1 97 ? 3.941 12.532 3.615 1.00 96.56 97 ASN A CA 1
ATOM 731 C C . ASN A 1 97 ? 4.880 11.338 3.367 1.00 96.56 97 ASN A C 1
ATOM 733 O O . ASN A 1 97 ? 5.305 10.694 4.326 1.00 96.56 97 ASN A O 1
ATOM 737 N N . TYR A 1 98 ? 5.200 11.029 2.108 1.00 96.12 98 TYR A N 1
ATOM 738 C CA . TYR A 1 98 ? 6.058 9.911 1.729 1.00 96.12 98 TYR A CA 1
ATOM 739 C C . TYR A 1 98 ? 7.507 10.381 1.534 1.00 96.12 98 TYR A C 1
ATOM 741 O O . TYR A 1 98 ? 7.763 11.382 0.871 1.00 96.12 98 TYR A O 1
ATOM 749 N N . SER A 1 99 ? 8.472 9.652 2.101 1.00 93.56 99 SER A N 1
ATOM 750 C CA . SER A 1 99 ? 9.907 9.936 1.949 1.00 93.56 99 SER A CA 1
ATOM 751 C C . SER A 1 99 ? 10.589 8.870 1.095 1.00 93.56 99 SER A C 1
ATOM 753 O O . SER A 1 99 ? 10.282 7.689 1.232 1.00 93.56 99 SER A O 1
ATOM 755 N N . CYS A 1 100 ? 11.554 9.274 0.262 1.00 89.62 100 CYS A N 1
ATOM 756 C CA . CYS A 1 100 ? 12.400 8.347 -0.495 1.00 89.62 100 CYS A CA 1
ATOM 757 C C . CYS A 1 100 ? 13.563 7.779 0.319 1.00 89.62 100 CYS A C 1
ATOM 759 O O . CYS A 1 100 ? 13.957 6.639 0.109 1.00 89.62 100 CYS A O 1
ATOM 761 N N . ASP A 1 101 ? 14.076 8.525 1.295 1.00 83.31 101 ASP A N 1
ATOM 762 C CA . ASP A 1 101 ? 15.385 8.216 1.885 1.00 83.31 101 ASP A CA 1
ATOM 763 C C . ASP A 1 101 ? 15.322 7.911 3.382 1.00 83.31 101 ASP A C 1
ATOM 765 O O . ASP A 1 101 ? 16.289 7.415 3.957 1.00 83.31 101 ASP A O 1
ATOM 769 N N . LYS A 1 102 ? 14.211 8.247 4.048 1.00 85.69 102 LYS A N 1
ATOM 770 C CA . LYS A 1 102 ? 14.122 8.235 5.512 1.00 85.69 102 LYS A CA 1
ATOM 771 C C . LYS A 1 102 ? 12.896 7.479 5.999 1.00 85.69 102 LYS A C 1
ATOM 773 O O . LYS A 1 102 ? 11.838 7.526 5.380 1.00 85.69 102 LYS A O 1
ATOM 778 N N . HIS A 1 103 ? 13.055 6.836 7.150 1.00 90.75 103 HIS A N 1
ATOM 779 C CA . HIS A 1 103 ? 11.964 6.322 7.967 1.00 90.75 103 HIS A CA 1
ATOM 780 C C . HIS A 1 103 ? 12.293 6.474 9.448 1.00 90.75 103 HIS A C 1
ATOM 782 O O . HIS A 1 103 ? 13.466 6.483 9.827 1.00 90.75 103 HIS A O 1
ATOM 788 N N . SER A 1 104 ? 11.271 6.506 10.299 1.00 93.00 104 SER A N 1
ATOM 789 C CA . SER A 1 104 ? 11.484 6.702 11.740 1.00 93.00 104 SER A CA 1
ATOM 790 C C . SER A 1 104 ? 11.720 5.413 12.541 1.00 93.00 104 SER A C 1
ATOM 792 O O . SER A 1 104 ? 11.959 5.497 13.742 1.00 93.00 104 SER A O 1
ATOM 794 N N . CYS A 1 105 ? 11.653 4.210 11.945 1.00 91.69 105 CYS A N 1
ATOM 795 C CA . CYS A 1 105 ? 11.981 2.973 12.681 1.00 91.69 105 CYS A CA 1
ATOM 796 C C . CYS A 1 105 ? 13.438 2.972 13.183 1.00 91.69 105 CYS A C 1
ATOM 798 O O . CYS A 1 105 ? 14.356 3.289 12.433 1.00 91.69 105 CYS A O 1
ATOM 800 N N . SER A 1 106 ? 13.626 2.542 14.433 1.00 89.31 106 SER A N 1
ATOM 801 C CA . SER A 1 106 ? 14.906 2.432 15.155 1.00 89.31 106 SER A CA 1
ATOM 802 C C . SER A 1 106 ? 15.857 1.365 14.597 1.00 89.31 106 SER A C 1
ATOM 804 O O . SER A 1 106 ? 17.066 1.433 14.807 1.00 89.31 106 SER A O 1
ATOM 806 N N . MET A 1 107 ? 15.313 0.360 13.912 1.00 87.69 107 MET A N 1
ATOM 807 C CA . MET A 1 107 ? 16.060 -0.786 13.403 1.00 87.69 107 MET A CA 1
ATOM 808 C C . MET A 1 107 ? 16.551 -0.580 11.966 1.00 87.69 107 MET A C 1
ATOM 810 O O . MET A 1 107 ? 15.901 0.094 11.167 1.00 87.69 107 MET A O 1
ATOM 814 N N . THR A 1 108 ? 17.663 -1.229 11.618 1.00 86.38 108 THR A N 1
ATOM 815 C CA . THR A 1 108 ? 18.151 -1.309 10.236 1.00 86.38 108 THR A CA 1
ATOM 816 C C . THR A 1 108 ? 17.253 -2.229 9.415 1.00 86.38 108 THR A C 1
ATOM 818 O O . THR A 1 108 ? 16.976 -3.362 9.816 1.00 86.38 108 THR A O 1
ATOM 821 N N . ILE A 1 109 ? 16.782 -1.730 8.274 1.00 83.69 109 ILE A N 1
ATOM 822 C CA . ILE A 1 109 ? 15.897 -2.451 7.360 1.00 83.69 109 ILE A CA 1
ATOM 823 C C . ILE A 1 109 ? 16.427 -2.236 5.945 1.00 83.69 109 ILE A C 1
ATOM 825 O O . ILE A 1 109 ? 16.356 -1.124 5.430 1.00 83.69 109 ILE A O 1
ATOM 829 N N . ASP A 1 110 ? 16.928 -3.299 5.316 1.00 82.62 110 ASP A N 1
ATOM 830 C CA . ASP A 1 110 ? 17.534 -3.218 3.977 1.00 82.62 110 ASP A CA 1
ATOM 831 C C . ASP A 1 110 ? 16.536 -2.745 2.912 1.00 82.62 110 ASP A C 1
ATOM 833 O O . ASP A 1 110 ? 16.882 -1.991 2.008 1.00 82.62 110 ASP A O 1
ATOM 837 N N . ASN A 1 111 ? 15.275 -3.166 3.040 1.00 87.88 111 ASN A N 1
ATOM 838 C CA . ASN A 1 111 ? 14.183 -2.714 2.192 1.00 87.88 111 ASN A CA 1
ATOM 839 C C . ASN A 1 111 ? 13.085 -2.075 3.041 1.00 87.88 111 ASN A C 1
ATOM 841 O O . ASN A 1 111 ? 12.232 -2.755 3.615 1.00 87.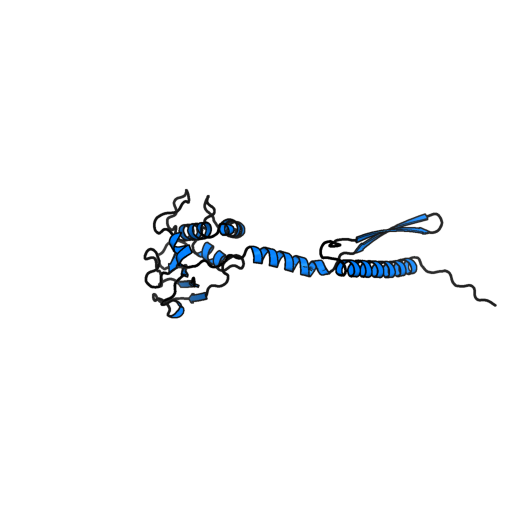88 111 ASN A O 1
ATOM 845 N N . SER A 1 112 ? 13.111 -0.749 3.103 1.00 93.69 112 SER A N 1
ATOM 846 C CA . SER A 1 112 ? 12.217 0.046 3.935 1.00 93.69 112 SER A CA 1
ATOM 847 C C . SER A 1 112 ? 10.955 0.531 3.216 1.00 93.69 112 SER A C 1
ATOM 849 O O . SER A 1 112 ? 10.194 1.294 3.804 1.00 93.69 112 SER A O 1
ATOM 851 N N . CYS A 1 113 ? 10.674 0.080 1.987 1.00 95.81 113 CYS A N 1
ATOM 852 C CA . CYS A 1 113 ? 9.543 0.578 1.191 1.00 95.81 113 CYS A CA 1
ATOM 853 C C . CYS A 1 113 ? 8.190 0.511 1.932 1.00 95.81 113 CYS A C 1
ATOM 855 O O . CYS A 1 113 ? 7.477 1.509 2.030 1.00 95.81 113 CYS A O 1
ATOM 857 N N . ALA A 1 114 ? 7.893 -0.630 2.563 1.00 97.00 114 ALA A N 1
ATOM 858 C CA . ALA A 1 114 ? 6.675 -0.827 3.346 1.00 97.00 114 ALA A CA 1
ATOM 859 C C . ALA A 1 114 ? 6.623 0.099 4.564 1.00 97.00 114 ALA A C 1
ATOM 861 O O . ALA A 1 114 ? 5.584 0.677 4.861 1.00 97.00 114 ALA A O 1
ATOM 862 N N . VAL A 1 115 ? 7.766 0.299 5.221 1.00 96.88 115 VAL A N 1
ATOM 863 C CA . VAL A 1 115 ? 7.880 1.184 6.378 1.00 96.88 115 VAL A CA 1
ATOM 864 C C . VAL A 1 115 ? 7.615 2.633 5.981 1.00 96.88 115 VAL A C 1
ATOM 866 O O . VAL A 1 115 ? 6.810 3.293 6.635 1.00 96.88 115 VAL A O 1
ATOM 869 N N . ARG A 1 116 ? 8.242 3.111 4.897 1.00 97.25 116 ARG A N 1
ATOM 870 C CA . ARG A 1 116 ? 8.061 4.476 4.371 1.00 97.25 116 ARG A CA 1
ATOM 871 C C . ARG A 1 116 ? 6.596 4.728 4.009 1.00 97.25 116 ARG A C 1
ATOM 873 O O . ARG A 1 116 ? 6.047 5.773 4.353 1.00 97.25 116 ARG A O 1
ATOM 880 N N . LEU A 1 117 ? 5.932 3.749 3.387 1.00 98.06 117 LEU A N 1
ATOM 881 C CA . LEU A 1 117 ? 4.511 3.861 3.059 1.00 98.06 117 LEU A CA 1
ATOM 882 C C . LEU A 1 117 ? 3.606 3.798 4.297 1.00 98.06 117 LEU A C 1
ATOM 884 O O . LEU A 1 117 ? 2.671 4.588 4.399 1.00 98.06 117 LEU A O 1
ATOM 888 N N . SER A 1 118 ? 3.868 2.897 5.247 1.00 98.19 118 SER A N 1
ATOM 889 C CA . SER A 1 118 ? 3.122 2.825 6.510 1.00 98.19 118 SER A CA 1
ATOM 890 C C . SER A 1 118 ? 3.221 4.118 7.312 1.00 98.19 118 SER A C 1
ATOM 892 O O . SER A 1 118 ? 2.221 4.574 7.859 1.00 98.19 118 SER A O 1
ATOM 894 N N . GLU A 1 119 ? 4.409 4.715 7.366 1.00 98.06 119 GLU A N 1
ATOM 895 C CA . GLU A 1 119 ? 4.636 6.008 8.005 1.00 98.06 119 GLU A CA 1
ATOM 896 C C . GLU A 1 119 ? 3.835 7.116 7.316 1.00 98.06 119 GLU A C 1
ATOM 898 O O . GLU A 1 119 ? 3.122 7.864 7.986 1.00 98.06 119 GLU A O 1
ATOM 903 N N . ALA A 1 120 ? 3.870 7.172 5.981 1.00 98.12 120 ALA A N 1
ATOM 904 C CA . ALA A 1 120 ? 3.076 8.127 5.214 1.00 98.12 120 ALA A CA 1
ATOM 905 C C . ALA A 1 120 ? 1.570 7.970 5.487 1.00 98.12 120 ALA A C 1
ATOM 907 O O . ALA A 1 120 ? 0.890 8.960 5.748 1.00 98.12 120 ALA A O 1
ATOM 908 N N . LEU A 1 121 ? 1.055 6.734 5.502 1.00 98.25 121 LEU A N 1
ATOM 909 C CA . LEU A 1 121 ? -0.349 6.438 5.814 1.00 98.25 121 LEU A CA 1
ATOM 910 C C . LEU A 1 121 ? -0.733 6.908 7.225 1.00 98.25 121 LEU A C 1
ATOM 912 O O . LEU A 1 121 ? -1.739 7.595 7.376 1.00 98.25 121 LEU A O 1
ATOM 916 N N . ILE A 1 122 ? 0.098 6.626 8.234 1.00 97.62 122 ILE A N 1
ATOM 917 C CA . ILE A 1 122 ? -0.113 7.067 9.627 1.00 97.62 122 ILE A CA 1
ATOM 918 C C . ILE A 1 122 ? -0.031 8.591 9.782 1.00 97.62 122 ILE A C 1
ATOM 920 O O . ILE A 1 122 ? -0.642 9.167 10.687 1.00 97.62 122 ILE A O 1
ATOM 924 N N . ASN A 1 123 ? 0.760 9.274 8.958 1.00 97.12 123 ASN A N 1
ATOM 925 C CA . ASN A 1 123 ? 0.837 10.735 8.981 1.00 97.12 123 ASN A CA 1
ATOM 926 C C . ASN A 1 123 ? -0.386 11.393 8.343 1.00 97.12 123 ASN A C 1
ATOM 928 O O . ASN A 1 123 ? -0.773 12.477 8.774 1.00 97.12 123 ASN A O 1
ATOM 932 N N . VAL A 1 124 ? -1.019 10.723 7.379 1.00 97.38 124 VAL A N 1
ATOM 933 C CA . VAL A 1 124 ? -2.288 11.170 6.797 1.00 97.38 124 VAL A CA 1
ATOM 934 C C . VAL A 1 124 ? -3.469 10.873 7.721 1.00 97.38 124 VAL A C 1
ATOM 936 O O . VAL A 1 124 ? -4.310 11.746 7.923 1.00 97.38 124 VAL A O 1
ATOM 939 N N . ASP A 1 125 ? -3.527 9.672 8.295 1.00 95.19 125 ASP A N 1
ATOM 940 C CA . ASP A 1 125 ? -4.588 9.257 9.211 1.00 95.19 125 ASP A CA 1
ATOM 941 C C . ASP A 1 125 ? -4.031 8.349 10.318 1.00 95.19 125 ASP A C 1
ATOM 943 O O . ASP A 1 125 ? -3.485 7.273 10.067 1.00 95.19 125 ASP A O 1
ATOM 947 N N . LYS A 1 126 ? -4.192 8.775 11.574 1.00 94.62 126 LYS A N 1
A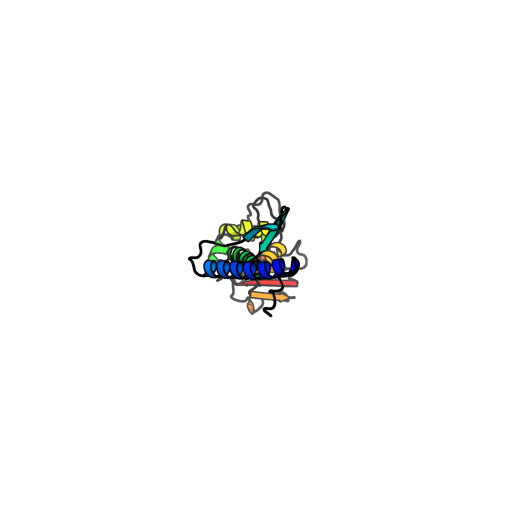TOM 948 C CA . LYS A 1 126 ? -3.690 8.041 12.742 1.00 94.62 126 LYS A CA 1
ATOM 949 C C . LYS A 1 126 ? -4.442 6.731 13.000 1.00 94.62 126 LYS A C 1
ATOM 951 O O . LYS A 1 126 ? -3.875 5.873 13.677 1.00 94.62 126 LYS A O 1
ATOM 956 N N . SER A 1 127 ? -5.638 6.534 12.433 1.00 93.12 127 SER A N 1
ATOM 957 C CA . SER A 1 127 ? -6.403 5.277 12.542 1.00 93.12 127 SER A CA 1
ATOM 958 C C . SER A 1 127 ? -5.628 4.058 12.016 1.00 93.12 127 SER A C 1
ATOM 960 O O . SER A 1 127 ? -5.794 2.941 12.510 1.00 93.12 127 SER A O 1
ATOM 962 N N . TRP A 1 128 ? -4.684 4.272 11.091 1.00 96.31 128 TRP A N 1
ATOM 963 C CA . TRP A 1 128 ? -3.810 3.222 10.566 1.00 96.31 128 TRP A CA 1
ATOM 964 C C . TRP A 1 128 ? -2.985 2.504 11.634 1.00 96.31 128 TRP A C 1
ATOM 966 O O . TRP A 1 128 ? -2.630 1.344 11.432 1.00 96.31 128 TRP A O 1
ATOM 976 N N . ILE A 1 129 ? -2.708 3.143 12.775 1.00 94.88 129 ILE A N 1
ATOM 977 C CA . ILE A 1 129 ? -2.017 2.495 13.897 1.00 94.88 129 ILE A CA 1
ATOM 978 C C . ILE A 1 129 ? -2.818 1.279 14.377 1.00 94.88 129 ILE A C 1
ATOM 980 O O . ILE A 1 129 ? -2.264 0.184 14.490 1.00 94.88 129 ILE A O 1
ATOM 984 N N . GLU A 1 130 ? -4.121 1.451 14.601 1.00 93.88 130 GLU A N 1
ATOM 985 C CA . GLU A 1 130 ? -5.005 0.390 15.089 1.00 93.88 130 GLU A CA 1
ATOM 986 C C . GLU A 1 130 ? -5.185 -0.702 14.031 1.00 93.88 130 GLU A C 1
ATOM 988 O O . GLU A 1 130 ? -5.075 -1.889 14.344 1.00 93.88 130 GLU A O 1
ATOM 993 N N . ILE A 1 131 ? -5.344 -0.315 12.760 1.00 94.62 131 ILE A N 1
ATOM 994 C CA . ILE A 1 131 ? -5.447 -1.254 11.631 1.00 94.62 131 ILE A CA 1
ATOM 995 C C . ILE A 1 131 ? -4.182 -2.120 11.526 1.00 94.62 131 ILE A C 1
ATOM 997 O O . ILE A 1 131 ? -4.265 -3.345 11.384 1.00 94.62 131 ILE A O 1
ATOM 1001 N N . PHE A 1 132 ? -2.995 -1.516 11.626 1.00 97.06 132 PHE A N 1
ATOM 1002 C CA . PHE A 1 132 ? -1.730 -2.249 11.568 1.00 97.06 132 PHE A CA 1
ATOM 1003 C C . PHE A 1 132 ? -1.554 -3.173 12.770 1.00 97.06 132 PHE A C 1
ATOM 1005 O O . PHE A 1 132 ? -1.136 -4.318 12.594 1.00 97.06 132 PHE A O 1
ATOM 1012 N N . GLN A 1 133 ? -1.914 -2.735 13.974 1.00 95.12 133 GLN A N 1
ATOM 1013 C CA . GLN A 1 133 ? -1.842 -3.573 15.173 1.00 95.12 133 GLN A CA 1
ATOM 1014 C C . GLN A 1 133 ? -2.813 -4.759 15.116 1.00 95.12 133 GLN A C 1
ATOM 1016 O O . GLN A 1 133 ? -2.417 -5.883 15.426 1.00 95.12 133 GLN A O 1
ATOM 1021 N N . ALA A 1 134 ? -4.047 -4.538 14.662 1.00 92.62 134 ALA A N 1
ATOM 1022 C CA . ALA A 1 134 ? -5.064 -5.580 14.534 1.00 92.62 134 ALA A CA 1
ATOM 1023 C C . ALA A 1 134 ? -4.730 -6.620 13.448 1.00 92.62 134 ALA A C 1
ATOM 1025 O O . ALA A 1 134 ? -5.210 -7.751 13.501 1.00 92.62 134 ALA A O 1
ATOM 1026 N N . SER A 1 135 ? -3.880 -6.269 12.478 1.00 93.31 135 SER A N 1
ATOM 1027 C CA . SER A 1 135 ? -3.516 -7.157 11.367 1.00 93.31 135 SER A CA 1
ATOM 1028 C C . SER A 1 135 ? -2.684 -8.386 11.759 1.00 93.31 135 SER A C 1
ATOM 1030 O O . SER A 1 135 ? -2.565 -9.324 10.966 1.00 93.31 135 SER A O 1
ATOM 1032 N N . GLY A 1 136 ? -2.045 -8.367 12.936 1.00 92.94 136 GLY A N 1
ATOM 1033 C CA . GLY A 1 136 ? -1.105 -9.406 13.370 1.00 92.94 136 GLY A CA 1
ATOM 1034 C C . GLY A 1 136 ? 0.192 -9.478 12.550 1.00 92.94 136 GLY A C 1
ATOM 1035 O O . GLY A 1 136 ? 0.921 -10.466 12.646 1.00 92.94 136 GLY A O 1
ATOM 1036 N N . LYS A 1 137 ? 0.484 -8.471 11.714 1.00 95.56 137 LYS A N 1
ATOM 1037 C CA . LYS A 1 137 ? 1.700 -8.409 10.890 1.00 95.56 137 LYS A CA 1
ATOM 1038 C C . LYS A 1 137 ? 2.908 -7.890 11.666 1.00 95.56 137 LYS A C 1
ATOM 1040 O O . LYS A 1 137 ? 2.788 -7.292 12.730 1.00 95.56 137 LYS A O 1
ATOM 1045 N N . ASN A 1 138 ? 4.097 -8.107 11.103 1.00 94.06 138 ASN A N 1
ATOM 1046 C CA . ASN A 1 138 ? 5.347 -7.642 11.696 1.00 94.06 138 ASN A CA 1
ATOM 1047 C C . ASN A 1 138 ? 5.456 -6.117 11.611 1.00 94.06 138 ASN A C 1
ATOM 1049 O O . ASN A 1 138 ? 5.582 -5.553 10.518 1.00 94.06 138 ASN A O 1
ATOM 1053 N N . LEU A 1 139 ? 5.465 -5.472 12.776 1.00 96.19 139 LEU A N 1
ATOM 1054 C CA . LEU A 1 139 ? 5.615 -4.029 12.913 1.00 96.19 139 LEU A CA 1
ATOM 1055 C C . LEU A 1 139 ? 6.990 -3.671 13.489 1.00 96.19 139 LEU A C 1
ATOM 1057 O O . LEU A 1 139 ? 7.601 -4.475 14.193 1.00 96.19 139 LEU A O 1
ATOM 1061 N N . CYS A 1 140 ? 7.480 -2.465 13.207 1.00 94.69 140 CYS A N 1
ATOM 1062 C CA . CYS A 1 140 ? 8.580 -1.877 13.975 1.00 94.69 140 CYS A CA 1
ATOM 1063 C C . CYS A 1 140 ? 8.056 -1.165 15.238 1.00 94.69 140 CYS A C 1
ATOM 1065 O O . CYS A 1 140 ? 6.845 -1.107 15.474 1.00 94.69 140 CYS A O 1
ATOM 1067 N N . ASP A 1 141 ? 8.953 -0.584 16.038 1.00 92.06 141 ASP A N 1
ATOM 1068 C CA . ASP A 1 141 ? 8.606 0.071 17.309 1.00 92.06 141 ASP A CA 1
ATOM 1069 C C . ASP A 1 141 ? 7.535 1.168 17.151 1.00 92.06 141 ASP A C 1
ATOM 1071 O O . ASP A 1 141 ? 6.611 1.250 17.964 1.00 92.06 141 ASP A O 1
ATOM 1075 N N . ASN A 1 142 ? 7.574 1.907 16.035 1.00 94.50 142 ASN A N 1
ATOM 1076 C CA . ASN A 1 142 ? 6.601 2.951 15.673 1.00 94.50 142 ASN A CA 1
ATOM 1077 C C . ASN A 1 142 ? 5.323 2.423 14.999 1.00 94.50 142 ASN A C 1
ATOM 1079 O O . ASN A 1 142 ? 4.563 3.193 14.421 1.00 94.50 142 ASN A O 1
ATOM 1083 N N . LYS A 1 143 ? 5.075 1.111 15.058 1.00 96.25 143 LYS A N 1
ATOM 1084 C CA . LYS A 1 143 ? 3.891 0.439 14.488 1.00 96.25 143 LYS A CA 1
ATOM 1085 C C . LYS A 1 143 ? 3.813 0.449 12.959 1.00 96.25 143 LYS A C 1
ATOM 1087 O O . LYS A 1 143 ? 2.773 0.128 12.400 1.00 96.25 143 LYS A O 1
ATOM 1092 N N . TYR A 1 144 ? 4.915 0.744 12.273 1.00 97.50 144 TYR A N 1
ATOM 1093 C CA . TYR A 1 144 ? 4.989 0.671 10.813 1.00 97.50 144 TYR A CA 1
ATOM 1094 C C . TYR A 1 144 ? 5.135 -0.775 10.347 1.00 97.50 144 TYR A C 1
ATOM 1096 O O . TYR A 1 144 ? 5.917 -1.532 10.929 1.00 97.50 144 TYR A O 1
ATOM 1104 N N . VAL A 1 145 ? 4.414 -1.152 9.291 1.00 97.56 145 VAL A N 1
ATOM 1105 C CA . VAL A 1 145 ? 4.477 -2.496 8.713 1.00 97.56 145 VAL A CA 1
ATOM 1106 C C . VAL A 1 145 ? 5.804 -2.666 7.986 1.00 97.56 145 VAL A C 1
ATOM 1108 O O . VAL A 1 145 ? 6.224 -1.812 7.209 1.00 97.56 145 VAL A O 1
ATOM 1111 N N . ARG A 1 146 ? 6.487 -3.781 8.244 1.00 95.50 146 ARG A N 1
ATOM 1112 C CA . ARG A 1 146 ? 7.843 -4.010 7.726 1.00 95.50 146 ARG A CA 1
ATOM 1113 C C . ARG A 1 146 ? 7.898 -4.717 6.372 1.00 95.50 146 ARG A C 1
ATOM 1115 O O . ARG A 1 146 ? 8.908 -4.616 5.687 1.00 95.50 146 ARG A O 1
ATOM 1122 N N . GLY A 1 147 ? 6.862 -5.472 6.014 1.00 95.94 147 GLY A N 1
ATOM 1123 C CA . GLY A 1 147 ? 6.825 -6.293 4.802 1.00 95.94 147 GLY A CA 1
ATOM 1124 C C . GLY A 1 147 ? 5.975 -5.669 3.699 1.00 95.94 147 GLY A C 1
ATOM 1125 O O . GLY A 1 147 ? 4.867 -5.208 3.964 1.00 95.94 147 GLY A O 1
ATOM 1126 N N . ALA A 1 148 ? 6.469 -5.672 2.457 1.00 97.44 148 ALA A N 1
ATOM 1127 C CA . ALA A 1 148 ? 5.748 -5.112 1.312 1.00 97.44 148 ALA A CA 1
ATOM 1128 C C . ALA A 1 148 ? 4.437 -5.867 1.026 1.00 97.44 148 ALA A C 1
ATOM 1130 O O . ALA A 1 148 ? 3.378 -5.249 0.915 1.00 97.44 148 ALA A O 1
ATOM 1131 N N . GLN A 1 149 ? 4.485 -7.203 0.970 1.00 98.00 149 GLN A N 1
ATOM 1132 C CA . GLN A 1 149 ? 3.283 -8.026 0.791 1.00 98.00 149 GLN A CA 1
ATOM 1133 C C . GLN A 1 149 ? 2.396 -8.009 2.036 1.00 98.00 149 GLN A C 1
ATOM 1135 O O . GLN A 1 149 ? 1.175 -8.052 1.910 1.00 98.00 149 GLN A O 1
ATOM 1140 N N . ASP A 1 150 ? 2.981 -7.902 3.232 1.00 98.00 150 ASP A N 1
ATOM 1141 C CA . ASP A 1 150 ? 2.204 -7.752 4.464 1.00 98.00 150 ASP A CA 1
ATOM 1142 C C . ASP A 1 150 ? 1.379 -6.461 4.459 1.00 98.00 150 ASP A C 1
ATOM 1144 O O . ASP A 1 150 ? 0.182 -6.507 4.746 1.00 98.00 150 ASP A O 1
ATOM 1148 N N . LEU A 1 151 ? 1.980 -5.332 4.069 1.00 98.50 151 LEU A N 1
ATOM 1149 C CA . LEU A 1 151 ? 1.256 -4.072 3.923 1.00 98.50 151 LEU A CA 1
ATOM 1150 C C . LEU A 1 151 ? 0.202 -4.173 2.816 1.00 98.50 151 LEU A C 1
ATOM 1152 O O . LEU A 1 151 ? -0.947 -3.809 3.046 1.00 98.50 151 LEU A O 1
ATOM 1156 N N . ALA A 1 152 ? 0.545 -4.738 1.655 1.00 98.44 152 ALA A N 1
ATOM 1157 C CA . ALA A 1 152 ? -0.413 -4.960 0.571 1.00 98.44 152 ALA A CA 1
ATOM 1158 C C . ALA A 1 152 ? -1.623 -5.801 1.018 1.00 98.44 152 ALA A C 1
ATOM 1160 O O . ALA A 1 152 ? -2.756 -5.482 0.665 1.00 98.44 152 ALA A O 1
ATOM 1161 N N . ALA A 1 153 ? -1.410 -6.842 1.827 1.00 98.12 153 ALA A N 1
ATOM 1162 C CA . ALA A 1 153 ? -2.485 -7.668 2.370 1.00 98.12 153 ALA A CA 1
ATOM 1163 C C . ALA A 1 153 ? -3.405 -6.879 3.315 1.00 98.12 153 ALA A C 1
ATOM 1165 O O . ALA A 1 153 ? -4.621 -7.071 3.280 1.00 98.12 153 ALA A O 1
ATOM 1166 N N . ILE A 1 154 ? -2.847 -5.970 4.122 1.00 97.94 154 ILE A N 1
ATOM 1167 C CA . ILE A 1 154 ? -3.630 -5.070 4.978 1.00 97.94 154 ILE A CA 1
ATOM 1168 C C . ILE A 1 154 ? -4.450 -4.101 4.122 1.00 97.94 154 ILE A C 1
ATOM 1170 O O . ILE A 1 154 ? -5.653 -3.970 4.349 1.00 97.94 154 ILE A O 1
ATOM 1174 N N . LEU A 1 155 ? -3.840 -3.466 3.115 1.00 98.12 155 LEU A N 1
ATOM 1175 C CA . LEU A 1 155 ? -4.551 -2.565 2.199 1.00 98.12 155 LEU A CA 1
ATOM 1176 C C . LEU A 1 155 ? -5.697 -3.289 1.477 1.00 98.12 155 LEU A C 1
ATOM 1178 O O . LEU A 1 155 ? -6.782 -2.729 1.353 1.00 98.12 155 LEU A O 1
ATOM 1182 N N . ASN A 1 156 ? -5.477 -4.545 1.079 1.00 97.50 156 ASN A N 1
ATOM 1183 C CA . ASN A 1 156 ? -6.462 -5.397 0.409 1.00 97.50 156 ASN A CA 1
ATOM 1184 C C . ASN A 1 156 ? -7.558 -5.957 1.342 1.00 97.50 156 ASN A C 1
ATOM 1186 O O . ASN A 1 156 ? -8.454 -6.671 0.890 1.00 97.50 156 ASN A O 1
ATOM 1190 N N . SER A 1 157 ? -7.478 -5.698 2.649 1.00 95.00 157 SER A N 1
ATOM 1191 C CA . SER A 1 157 ? -8.431 -6.207 3.639 1.00 95.00 157 SER A CA 1
ATOM 1192 C C . SER A 1 157 ? -9.678 -5.324 3.757 1.00 95.00 157 SER A C 1
ATOM 1194 O O . SER A 1 157 ? -9.720 -4.209 3.240 1.00 95.00 157 SER A O 1
ATOM 1196 N N . LYS A 1 158 ? -10.695 -5.807 4.487 1.00 90.62 158 LYS A N 1
ATOM 1197 C CA . LYS A 1 158 ? -11.921 -5.039 4.773 1.00 90.62 158 LYS A CA 1
ATOM 1198 C C . LYS A 1 158 ? -11.657 -3.761 5.577 1.00 90.62 158 LYS A C 1
ATOM 1200 O O . LYS A 1 158 ? -12.332 -2.769 5.341 1.00 90.62 158 LYS A O 1
ATOM 1205 N N . SER A 1 159 ? -10.686 -3.797 6.490 1.00 91.38 159 SER A N 1
ATOM 1206 C CA . SER A 1 159 ? -10.291 -2.642 7.305 1.00 91.38 159 SER A CA 1
ATOM 1207 C C . SER A 1 159 ? -9.365 -1.683 6.551 1.00 91.38 159 SER A C 1
ATOM 1209 O O . SER A 1 159 ? -9.238 -0.527 6.928 1.00 91.38 159 SER A O 1
ATOM 1211 N N . GLY A 1 160 ? -8.714 -2.142 5.478 1.00 94.81 160 GLY A N 1
ATOM 1212 C CA . GLY A 1 160 ? -7.916 -1.296 4.595 1.00 94.81 160 GLY A CA 1
ATOM 1213 C C . GLY A 1 160 ? -8.766 -0.591 3.536 1.00 94.81 160 GLY A C 1
ATOM 1214 O O . GLY A 1 160 ? -9.912 -0.207 3.756 1.00 94.81 160 GLY A O 1
ATOM 1215 N N . PHE A 1 161 ? -8.207 -0.457 2.336 1.00 95.12 161 PHE A N 1
ATOM 1216 C CA . PHE A 1 161 ? -8.912 0.115 1.189 1.00 95.12 161 PHE A CA 1
ATOM 1217 C C . PHE A 1 161 ? -9.899 -0.858 0.536 1.00 95.12 161 PHE A C 1
ATOM 1219 O O . PHE A 1 161 ? -10.790 -0.430 -0.206 1.00 95.12 161 PHE A O 1
ATOM 1226 N N . GLY A 1 162 ? -9.757 -2.153 0.818 1.00 92.81 162 GLY A N 1
ATOM 1227 C CA . GLY A 1 162 ? -10.427 -3.227 0.103 1.00 92.81 162 GLY A CA 1
ATOM 1228 C C . GLY A 1 162 ? -9.656 -3.641 -1.148 1.00 92.81 162 GLY A C 1
ATOM 1229 O O . GLY A 1 162 ? -8.489 -3.283 -1.334 1.00 92.81 162 GLY A O 1
ATOM 1230 N N . ILE A 1 163 ? -10.326 -4.421 -1.999 1.00 95.06 163 ILE A N 1
ATOM 1231 C CA . ILE A 1 163 ? -9.723 -4.989 -3.209 1.00 95.06 163 ILE A CA 1
ATOM 1232 C C . ILE A 1 163 ? -9.089 -3.876 -4.055 1.00 95.06 163 ILE A C 1
ATOM 1234 O O . ILE A 1 163 ? -9.666 -2.799 -4.219 1.00 95.06 163 ILE A O 1
ATOM 1238 N N . TYR A 1 164 ? -7.882 -4.136 -4.552 1.00 97.44 164 TYR A N 1
ATOM 1239 C CA . TYR A 1 164 ? -7.178 -3.271 -5.497 1.00 97.44 164 TYR A CA 1
ATOM 1240 C C . TYR A 1 164 ? -8.027 -2.939 -6.735 1.00 97.44 164 TYR A C 1
ATOM 1242 O O . TYR A 1 164 ? -8.887 -3.712 -7.153 1.00 97.44 164 TYR A O 1
ATOM 1250 N N . ASP A 1 165 ? -7.761 -1.794 -7.362 1.00 97.31 165 ASP A N 1
ATOM 1251 C CA . ASP A 1 165 ? -8.496 -1.351 -8.555 1.00 97.31 165 ASP A CA 1
ATOM 1252 C C . ASP A 1 165 ? -8.001 -2.063 -9.824 1.00 97.31 165 ASP A C 1
ATOM 1254 O O . ASP A 1 165 ? -8.745 -2.234 -10.789 1.00 97.31 165 ASP A O 1
ATOM 1258 N N . PHE A 1 166 ? -6.741 -2.507 -9.822 1.00 97.62 166 PHE A N 1
ATOM 1259 C CA . PHE A 1 166 ? -6.160 -3.320 -10.885 1.00 97.62 166 PHE A CA 1
ATOM 1260 C C . PHE A 1 166 ? -5.163 -4.337 -10.324 1.00 97.62 166 PHE A C 1
ATOM 1262 O O . PHE A 1 166 ? -4.390 -4.025 -9.419 1.00 97.62 166 PHE A O 1
ATOM 1269 N N . GLY A 1 167 ? -5.168 -5.546 -10.884 1.00 97.50 167 GLY A N 1
ATOM 1270 C CA . GLY A 1 167 ? -4.195 -6.579 -10.561 1.00 97.50 167 GLY A CA 1
ATOM 1271 C C . GLY A 1 167 ? -3.865 -7.429 -11.777 1.00 97.50 167 GLY A C 1
ATOM 1272 O O . GLY A 1 167 ? -4.740 -7.710 -12.596 1.00 97.50 167 GLY A O 1
ATOM 1273 N N . ILE A 1 168 ? -2.601 -7.822 -11.890 1.00 97.31 168 ILE A N 1
ATOM 1274 C CA . ILE A 1 168 ? -2.090 -8.625 -13.000 1.00 97.31 168 ILE A CA 1
ATOM 1275 C C . ILE A 1 168 ? -1.019 -9.591 -12.505 1.00 97.31 168 ILE A C 1
ATOM 1277 O O . ILE A 1 168 ? -0.177 -9.226 -11.681 1.00 97.31 168 ILE A O 1
ATOM 1281 N N . ASP A 1 169 ? -1.059 -10.807 -13.036 1.00 97.19 169 ASP A N 1
ATOM 1282 C CA . ASP A 1 169 ? 0.033 -11.770 -12.951 1.00 97.19 169 ASP A CA 1
ATOM 1283 C C . ASP A 1 169 ? 0.890 -11.641 -14.217 1.00 97.19 169 ASP A C 1
ATOM 1285 O O . ASP A 1 169 ? 0.355 -11.524 -15.318 1.00 97.19 169 ASP A O 1
ATOM 1289 N N . ASP A 1 170 ? 2.207 -11.638 -14.042 1.00 92.94 170 ASP A N 1
ATOM 1290 C CA . ASP A 1 170 ? 3.224 -11.497 -15.090 1.00 92.94 170 ASP A CA 1
ATOM 1291 C C . ASP A 1 170 ? 3.021 -10.294 -16.050 1.00 92.94 170 ASP A C 1
ATOM 1293 O O . ASP A 1 170 ? 2.724 -10.455 -17.237 1.00 92.94 170 ASP A O 1
ATOM 1297 N N . PRO A 1 171 ? 3.194 -9.046 -15.565 1.00 90.50 171 PRO A N 1
ATOM 1298 C CA . PRO A 1 171 ? 3.170 -7.820 -16.382 1.00 90.50 171 PRO A CA 1
ATOM 1299 C C . PRO A 1 171 ? 4.210 -7.745 -17.523 1.00 90.50 171 PRO A C 1
ATOM 1301 O O . PRO A 1 171 ? 4.218 -6.760 -18.270 1.00 90.50 171 PRO A O 1
ATOM 1304 N N . ASN A 1 172 ? 5.088 -8.745 -17.688 1.00 91.56 172 ASN A N 1
ATOM 1305 C CA . ASN A 1 172 ? 6.082 -8.819 -18.765 1.00 91.56 172 ASN A CA 1
ATOM 1306 C C . ASN A 1 172 ? 7.017 -7.595 -18.860 1.00 91.56 172 A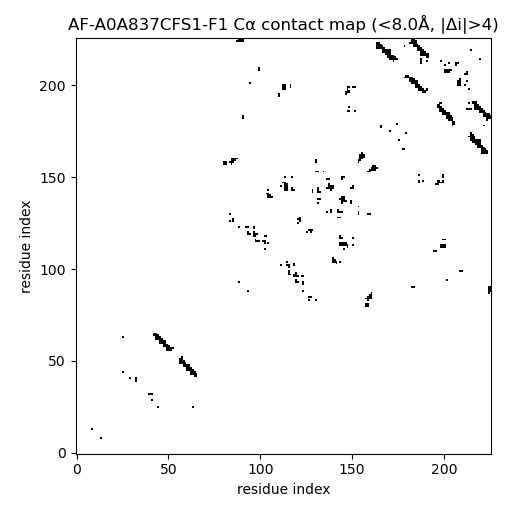SN A C 1
ATOM 1308 O O . ASN A 1 172 ? 7.438 -7.201 -19.948 1.00 91.56 172 ASN A O 1
ATOM 1312 N N . GLY A 1 173 ? 7.345 -6.952 -17.736 1.00 93.00 173 GLY A N 1
ATOM 1313 C CA . GLY A 1 173 ? 8.287 -5.827 -17.713 1.00 93.00 173 GLY A CA 1
ATOM 1314 C C . GLY A 1 173 ? 7.706 -4.483 -18.157 1.00 93.00 173 GLY A C 1
ATOM 1315 O O . GLY A 1 173 ? 8.443 -3.499 -18.186 1.00 93.00 173 GLY A O 1
ATOM 1316 N N . THR A 1 174 ? 6.417 -4.407 -18.496 1.00 93.31 174 THR A N 1
ATOM 1317 C CA . THR A 1 174 ? 5.800 -3.196 -19.064 1.00 93.31 174 THR A CA 1
ATOM 1318 C C . THR A 1 174 ? 4.694 -2.638 -18.176 1.00 93.31 174 THR A C 1
ATOM 1320 O O . THR A 1 174 ? 3.992 -3.389 -17.505 1.00 93.31 174 THR A O 1
ATOM 1323 N N . VAL A 1 175 ? 4.523 -1.308 -18.184 1.00 95.12 175 VAL A N 1
ATOM 1324 C CA . VAL A 1 175 ? 3.409 -0.645 -17.487 1.00 95.12 175 VAL A CA 1
ATOM 1325 C C . VAL A 1 175 ? 2.095 -1.023 -18.185 1.00 95.12 175 VAL A C 1
ATOM 1327 O O . VAL A 1 175 ? 1.906 -0.641 -19.348 1.00 95.12 175 VAL A O 1
ATOM 1330 N N . PRO A 1 176 ? 1.153 -1.701 -17.507 1.00 94.25 176 PRO A N 1
ATOM 1331 C CA . PRO A 1 176 ? -0.125 -2.068 -18.102 1.00 94.25 176 PRO A CA 1
ATOM 1332 C C . PRO A 1 176 ? -0.951 -0.835 -18.475 1.00 94.25 176 PRO A C 1
ATOM 1334 O O . PRO A 1 176 ? -0.992 0.144 -17.729 1.00 94.25 176 PRO A O 1
ATOM 1337 N N . SER A 1 177 ? -1.684 -0.899 -19.588 1.00 94.25 177 SER A N 1
ATOM 1338 C CA . SER A 1 177 ? -2.546 0.199 -20.059 1.00 94.25 177 SER A CA 1
ATOM 1339 C C . SER A 1 177 ? -3.577 0.652 -19.019 1.00 94.25 177 SER A C 1
ATOM 1341 O O . SER A 1 177 ? -3.889 1.834 -18.940 1.00 94.25 177 SER A O 1
ATOM 1343 N N . ALA A 1 178 ? -4.049 -0.264 -18.167 1.00 93.56 178 ALA A N 1
ATOM 1344 C CA . ALA A 1 178 ? -4.966 0.036 -17.068 1.00 93.56 178 ALA A CA 1
ATOM 1345 C C . ALA A 1 178 ? -4.369 0.955 -15.984 1.00 93.56 178 ALA A C 1
ATOM 1347 O O . ALA A 1 178 ? -5.132 1.547 -15.222 1.00 93.56 178 ALA A O 1
ATOM 1348 N N . VAL A 1 179 ? -3.038 1.070 -15.911 1.00 95.38 179 VAL A N 1
ATOM 1349 C CA . VAL A 1 179 ? -2.291 1.887 -14.935 1.00 95.38 179 VAL A CA 1
ATOM 1350 C C . VAL A 1 179 ? -1.648 3.121 -15.591 1.00 95.38 179 VAL A C 1
ATOM 1352 O O . VAL A 1 179 ? -1.321 4.095 -14.909 1.00 95.38 179 VAL A O 1
ATOM 1355 N N . GLN A 1 180 ? -1.495 3.130 -16.918 1.00 93.56 180 GLN A N 1
ATOM 1356 C CA . GLN A 1 180 ? -0.941 4.269 -17.655 1.00 93.56 180 GLN A CA 1
ATOM 1357 C C . GLN A 1 180 ? -1.759 5.547 -17.416 1.00 93.56 180 GLN A C 1
ATOM 1359 O O . GLN A 1 180 ? -2.986 5.546 -17.484 1.00 93.56 180 GLN A O 1
ATOM 1364 N N . GLY A 1 181 ? -1.070 6.650 -17.111 1.00 93.81 181 GLY A N 1
ATOM 1365 C CA . GLY A 1 181 ? -1.702 7.943 -16.819 1.00 93.81 181 GLY A CA 1
ATOM 1366 C C . GLY A 1 181 ? -2.408 8.030 -15.460 1.00 93.81 181 GLY A C 1
ATOM 1367 O O . GLY A 1 181 ? -2.889 9.107 -15.099 1.00 93.81 181 GLY A O 1
ATOM 1368 N N . LYS A 1 182 ? -2.438 6.941 -14.682 1.00 96.69 182 LYS A N 1
ATOM 1369 C CA . LYS A 1 182 ? -3.001 6.900 -13.329 1.00 96.69 182 LYS A CA 1
ATOM 1370 C C . LYS A 1 182 ? -1.924 7.042 -12.265 1.00 96.69 182 LYS A C 1
ATOM 1372 O O . LYS A 1 182 ? -0.749 6.812 -12.527 1.00 96.69 182 LYS A O 1
ATOM 1377 N N . GLN A 1 183 ? -2.342 7.395 -11.057 1.00 97.62 183 GLN A N 1
ATOM 1378 C CA . GLN A 1 183 ? -1.478 7.515 -9.887 1.00 97.62 183 GLN A CA 1
ATOM 1379 C C . GLN A 1 183 ? -2.091 6.781 -8.700 1.00 97.62 183 GLN A C 1
ATOM 1381 O O . GLN A 1 183 ? -3.308 6.588 -8.647 1.00 97.62 183 GLN A O 1
ATOM 1386 N N . GLY A 1 184 ? -1.262 6.346 -7.761 1.00 98.19 184 GLY A N 1
ATOM 1387 C CA . GLY A 1 184 ? -1.761 5.613 -6.607 1.00 98.19 184 GLY A CA 1
ATOM 1388 C C . GLY A 1 184 ? -0.704 4.816 -5.871 1.00 98.19 184 GLY A C 1
ATOM 1389 O O . GLY A 1 184 ? 0.482 5.112 -5.977 1.00 98.19 184 GLY A O 1
ATOM 1390 N N . ILE A 1 185 ? -1.141 3.806 -5.127 1.00 98.56 185 ILE A N 1
ATOM 1391 C CA . ILE A 1 185 ? -0.250 2.842 -4.476 1.00 98.56 185 ILE A CA 1
ATOM 1392 C C . ILE A 1 185 ? -0.092 1.632 -5.386 1.00 98.56 185 ILE A C 1
ATOM 1394 O O . ILE A 1 185 ? -1.076 1.115 -5.917 1.00 98.56 185 ILE A O 1
ATOM 1398 N N . VAL A 1 186 ? 1.138 1.154 -5.530 1.00 98.50 186 VAL A N 1
ATOM 1399 C CA . VAL A 1 186 ? 1.477 -0.036 -6.309 1.00 98.50 186 VAL A CA 1
ATOM 1400 C C . VAL A 1 186 ? 2.327 -0.982 -5.469 1.00 98.50 186 VAL A C 1
ATOM 1402 O O . VAL A 1 186 ? 3.236 -0.549 -4.762 1.00 98.50 186 VAL A O 1
ATOM 1405 N N . ILE A 1 187 ? 2.031 -2.276 -5.545 1.00 98.50 187 ILE A N 1
ATOM 1406 C CA . ILE A 1 187 ? 2.877 -3.352 -5.020 1.00 98.50 187 ILE A CA 1
ATOM 1407 C C . ILE A 1 187 ? 3.373 -4.195 -6.189 1.00 98.50 187 ILE A C 1
ATOM 1409 O O . ILE A 1 187 ? 2.575 -4.685 -6.983 1.00 98.50 187 ILE A O 1
ATOM 1413 N N . TYR A 1 188 ? 4.683 -4.408 -6.244 1.00 98.12 188 TYR A N 1
ATOM 1414 C CA . TYR A 1 188 ? 5.364 -5.338 -7.136 1.00 98.12 188 TYR A CA 1
ATOM 1415 C C . TYR A 1 188 ? 5.822 -6.547 -6.313 1.00 98.12 188 TYR A C 1
ATOM 1417 O O . TYR A 1 188 ? 6.710 -6.428 -5.465 1.00 98.12 188 TYR A O 1
ATOM 1425 N N . MET A 1 189 ? 5.202 -7.705 -6.523 1.00 98.00 189 MET A N 1
ATOM 1426 C CA . MET A 1 189 ? 5.453 -8.926 -5.753 1.00 98.00 189 MET A CA 1
ATOM 1427 C C . MET A 1 189 ? 6.413 -9.864 -6.483 1.00 98.00 189 MET A C 1
ATOM 1429 O O . MET A 1 189 ? 6.377 -9.991 -7.708 1.00 98.00 189 MET A O 1
ATOM 1433 N N . ASP A 1 190 ? 7.247 -10.556 -5.708 1.00 95.81 190 ASP A N 1
ATOM 1434 C CA . ASP A 1 190 ? 8.164 -11.591 -6.194 1.00 95.81 190 ASP A CA 1
ATOM 1435 C C . ASP A 1 190 ? 9.057 -11.109 -7.355 1.00 95.81 190 ASP A C 1
ATOM 1437 O O . ASP A 1 190 ? 9.185 -11.765 -8.391 1.00 95.81 190 ASP A O 1
ATOM 1441 N N . ILE A 1 191 ? 9.655 -9.925 -7.188 1.00 96.56 191 ILE A N 1
ATOM 1442 C CA . ILE A 1 191 ? 10.555 -9.311 -8.171 1.00 96.56 191 ILE A CA 1
ATOM 1443 C C . ILE A 1 191 ? 11.808 -10.200 -8.342 1.00 96.56 191 ILE A C 1
ATOM 1445 O O . ILE A 1 191 ? 12.500 -10.476 -7.356 1.00 96.56 191 ILE A O 1
ATOM 1449 N N . PRO A 1 192 ? 12.146 -10.648 -9.567 1.00 95.31 192 PRO A N 1
ATOM 1450 C CA . PRO A 1 192 ? 13.325 -11.475 -9.808 1.00 95.31 192 PRO A CA 1
ATOM 1451 C C . PRO A 1 192 ? 14.624 -10.810 -9.335 1.00 95.31 192 PRO A C 1
ATOM 1453 O O . PRO A 1 192 ? 14.920 -9.676 -9.703 1.00 95.31 192 PRO A O 1
ATOM 1456 N N . GLY A 1 193 ? 15.413 -11.535 -8.534 1.00 93.50 193 GLY A N 1
ATOM 1457 C CA . GLY A 1 193 ? 16.705 -11.063 -8.018 1.00 93.50 193 GLY A CA 1
ATOM 1458 C C . GLY A 1 193 ? 16.615 -10.006 -6.912 1.00 93.50 193 GLY A C 1
ATOM 1459 O O . GLY A 1 193 ? 17.648 -9.524 -6.454 1.00 93.50 193 GLY A O 1
ATOM 1460 N N . PHE A 1 194 ? 15.410 -9.654 -6.465 1.00 91.88 194 PHE A N 1
ATOM 1461 C CA . PHE A 1 194 ? 15.192 -8.658 -5.426 1.00 91.88 194 PHE A CA 1
ATOM 1462 C C . PHE A 1 194 ? 14.945 -9.337 -4.067 1.00 91.88 194 PHE A C 1
ATOM 1464 O O . PHE A 1 194 ? 14.173 -10.296 -3.992 1.00 91.88 194 PHE A O 1
ATOM 1471 N N . PRO A 1 195 ? 15.575 -8.872 -2.977 1.00 86.00 195 PRO A N 1
ATOM 1472 C CA . PRO A 1 195 ? 15.413 -9.491 -1.669 1.00 86.00 195 PRO A CA 1
ATOM 1473 C C . PRO A 1 195 ? 14.042 -9.191 -1.037 1.00 86.00 195 PRO A C 1
ATOM 1475 O O . PRO A 1 195 ? 13.473 -8.108 -1.178 1.00 86.00 195 PRO A O 1
ATOM 1478 N N . GLY A 1 196 ? 13.542 -10.141 -0.245 1.00 88.38 196 GLY A N 1
ATOM 1479 C CA . GLY A 1 196 ? 12.332 -9.968 0.561 1.00 88.38 196 GLY A CA 1
ATOM 1480 C C . GLY A 1 196 ? 11.027 -10.202 -0.205 1.00 88.38 196 GLY A C 1
ATOM 1481 O O . GLY A 1 196 ? 10.964 -11.003 -1.130 1.00 88.38 196 GLY A O 1
ATOM 1482 N N . GLN A 1 197 ? 9.958 -9.530 0.230 1.00 91.88 197 GLN A N 1
ATOM 1483 C CA . GLN A 1 197 ? 8.591 -9.745 -0.271 1.00 91.88 197 GLN A CA 1
ATOM 1484 C C . GLN A 1 197 ? 8.281 -8.969 -1.572 1.00 91.88 197 GLN A C 1
ATOM 1486 O O . GLN A 1 197 ? 7.183 -9.078 -2.111 1.00 91.88 197 GLN A O 1
ATOM 1491 N N . GLY A 1 198 ? 9.211 -8.159 -2.078 1.00 95.56 198 GLY A N 1
ATOM 1492 C CA . GLY A 1 198 ? 8.984 -7.248 -3.203 1.00 95.56 198 GLY A CA 1
ATOM 1493 C C . GLY A 1 198 ? 9.002 -5.778 -2.782 1.00 95.56 198 GLY A C 1
ATOM 1494 O O . GLY A 1 198 ? 9.617 -5.425 -1.773 1.00 95.56 198 GLY A O 1
ATOM 1495 N N . HIS A 1 199 ? 8.342 -4.920 -3.558 1.00 97.19 199 HIS A N 1
ATOM 1496 C CA . HIS A 1 199 ? 8.393 -3.468 -3.387 1.00 97.19 199 HIS A CA 1
ATOM 1497 C C . HIS A 1 199 ? 6.994 -2.848 -3.410 1.00 97.19 199 HIS A C 1
ATOM 1499 O O . HIS A 1 199 ? 6.271 -3.026 -4.388 1.00 97.19 199 HIS A O 1
ATOM 1505 N N . ILE A 1 200 ? 6.625 -2.109 -2.360 1.00 98.25 200 ILE A N 1
ATOM 1506 C CA . ILE A 1 200 ? 5.386 -1.323 -2.305 1.00 98.25 200 ILE A CA 1
ATOM 1507 C C . ILE A 1 200 ? 5.713 0.163 -2.214 1.00 98.25 200 ILE A C 1
ATOM 1509 O O . ILE A 1 200 ? 6.547 0.563 -1.407 1.00 98.25 200 ILE A O 1
ATOM 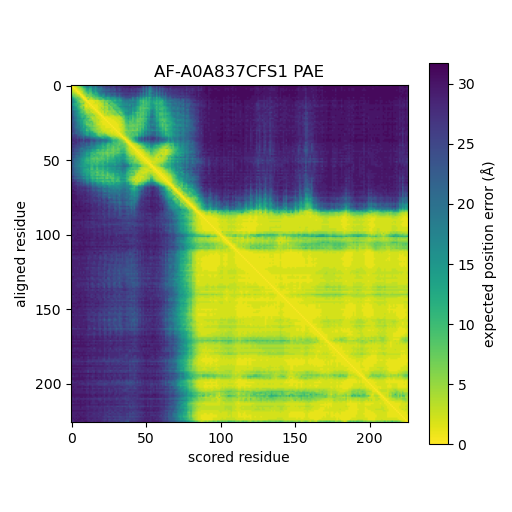1513 N N . GLY A 1 201 ? 5.041 0.979 -3.014 1.00 97.50 201 GLY A N 1
ATOM 1514 C CA . GLY A 1 201 ? 5.320 2.406 -3.081 1.00 97.50 201 GLY A CA 1
ATOM 1515 C C . GLY A 1 201 ? 4.228 3.178 -3.802 1.00 97.50 201 GLY A C 1
ATOM 1516 O O . GLY A 1 201 ? 3.124 2.675 -4.027 1.00 97.50 201 GLY A O 1
ATOM 1517 N N . LEU A 1 202 ? 4.545 4.420 -4.155 1.00 97.94 202 LEU A N 1
ATOM 1518 C CA . LEU A 1 202 ? 3.652 5.287 -4.913 1.00 97.94 202 LEU A CA 1
ATOM 1519 C C . LEU A 1 202 ? 3.991 5.227 -6.404 1.00 97.94 202 LEU A C 1
ATOM 1521 O O . LEU A 1 202 ? 5.154 5.240 -6.794 1.00 97.94 202 LEU A O 1
ATOM 1525 N N . TRP A 1 203 ? 2.964 5.190 -7.243 1.00 97.44 203 TRP A N 1
ATOM 1526 C CA . TRP A 1 203 ? 3.064 5.324 -8.689 1.00 97.44 203 TRP A CA 1
ATOM 1527 C C . TRP A 1 203 ? 2.608 6.721 -9.101 1.00 97.44 203 TRP A C 1
ATOM 1529 O O . TRP A 1 203 ? 1.485 7.123 -8.800 1.00 97.44 203 TRP A O 1
ATOM 1539 N N . ASP A 1 204 ? 3.476 7.443 -9.803 1.00 94.62 204 ASP A N 1
ATOM 1540 C CA . ASP A 1 204 ? 3.336 8.862 -10.141 1.00 94.62 204 ASP A CA 1
ATOM 1541 C C . ASP A 1 204 ? 2.950 9.111 -11.607 1.00 94.62 204 ASP A C 1
ATOM 1543 O O . ASP A 1 204 ? 3.081 10.233 -12.093 1.00 94.62 204 ASP A O 1
ATOM 1547 N N . LYS A 1 205 ? 2.430 8.076 -12.286 1.00 93.00 205 LYS A N 1
ATOM 1548 C CA . LYS A 1 205 ? 2.078 8.005 -13.721 1.00 93.00 205 LYS A CA 1
ATOM 1549 C C . LYS A 1 205 ? 3.230 7.650 -14.654 1.00 93.00 205 LYS A C 1
ATOM 1551 O O . LYS A 1 205 ? 2.942 7.253 -15.784 1.00 93.00 205 LYS A O 1
ATOM 1556 N N . THR A 1 206 ? 4.486 7.783 -14.226 1.00 88.94 206 THR A N 1
ATOM 1557 C CA . THR A 1 206 ? 5.637 7.676 -15.137 1.00 88.94 206 THR A CA 1
ATOM 1558 C C . THR A 1 206 ? 6.689 6.681 -14.686 1.00 88.94 206 THR A C 1
ATOM 1560 O O . THR A 1 206 ? 6.978 5.735 -15.414 1.00 88.94 206 THR A O 1
ATOM 1563 N N . THR A 1 207 ? 7.291 6.895 -13.523 1.00 86.94 207 THR A N 1
ATOM 1564 C CA . THR A 1 207 ? 8.541 6.227 -13.116 1.00 86.94 207 THR A CA 1
ATOM 1565 C C . THR A 1 207 ? 8.408 5.490 -11.798 1.00 86.94 207 THR A C 1
ATOM 1567 O O . THR A 1 207 ? 9.294 4.718 -11.444 1.00 86.94 207 THR A O 1
ATOM 1570 N N . GLY A 1 208 ? 7.305 5.703 -11.084 1.00 85.50 208 GLY A N 1
ATOM 1571 C CA . GLY A 1 208 ? 7.234 5.366 -9.676 1.00 85.50 208 GLY A CA 1
ATOM 1572 C C . GLY A 1 208 ? 7.893 6.474 -8.871 1.00 85.50 208 GLY A C 1
ATOM 1573 O O . GLY A 1 208 ? 8.923 7.040 -9.251 1.00 85.50 208 GLY A O 1
ATOM 1574 N N . HIS A 1 209 ? 7.285 6.795 -7.741 1.00 83.75 209 HIS A N 1
ATOM 1575 C CA . HIS A 1 209 ? 7.870 7.726 -6.799 1.00 83.75 209 HIS A CA 1
ATOM 1576 C C . HIS A 1 209 ? 9.218 7.167 -6.318 1.00 83.75 209 HIS A C 1
ATOM 1578 O O . HIS A 1 209 ? 9.372 5.956 -6.175 1.00 83.75 209 HIS A O 1
ATOM 1584 N N . CYS A 1 210 ? 10.211 8.038 -6.126 1.00 87.81 210 CYS A N 1
ATOM 1585 C CA . CYS A 1 210 ? 11.604 7.650 -5.853 1.00 87.81 210 CYS A CA 1
ATOM 1586 C C . CYS A 1 210 ? 12.302 6.864 -6.981 1.00 87.81 210 CYS A C 1
ATOM 1588 O O . CYS A 1 210 ? 13.368 6.299 -6.753 1.00 87.81 210 CYS A O 1
ATOM 1590 N N . ASN A 1 211 ? 11.745 6.865 -8.201 1.00 87.81 211 ASN A N 1
ATOM 1591 C CA . ASN A 1 211 ? 12.212 6.073 -9.348 1.00 87.81 211 ASN A CA 1
ATOM 1592 C C . ASN A 1 211 ? 12.190 4.553 -9.094 1.00 87.81 211 ASN A C 1
ATOM 1594 O O . ASN A 1 211 ? 12.996 3.806 -9.650 1.00 87.81 211 ASN A O 1
ATOM 1598 N N . GLU A 1 212 ? 11.274 4.093 -8.241 1.00 90.81 212 GLU A N 1
ATOM 1599 C CA . GLU A 1 212 ? 11.139 2.691 -7.854 1.00 90.81 212 GLU A CA 1
ATOM 1600 C C . GLU A 1 212 ? 9.947 2.051 -8.594 1.00 90.81 212 GLU A C 1
ATOM 1602 O O . GLU A 1 212 ? 8.801 2.076 -8.139 1.00 90.81 212 GLU A O 1
ATOM 1607 N N . ALA A 1 213 ? 10.213 1.458 -9.762 1.00 94.88 213 ALA A N 1
ATOM 1608 C CA . ALA A 1 213 ? 9.222 0.703 -10.527 1.00 94.88 213 ALA A CA 1
ATOM 1609 C C . ALA A 1 213 ? 9.774 -0.646 -10.994 1.00 94.88 213 ALA A C 1
ATOM 1611 O O . ALA A 1 213 ? 10.806 -0.719 -11.660 1.00 94.88 213 ALA A O 1
ATOM 1612 N N . TYR A 1 214 ? 9.050 -1.722 -10.675 1.00 96.25 214 TYR A N 1
ATOM 1613 C CA . TYR A 1 214 ? 9.501 -3.100 -10.882 1.00 96.25 214 TYR A CA 1
ATOM 1614 C C . TYR A 1 214 ? 8.461 -3.912 -11.657 1.00 96.25 214 TYR A C 1
ATOM 1616 O O . TYR A 1 214 ? 7.932 -4.924 -11.191 1.00 96.25 214 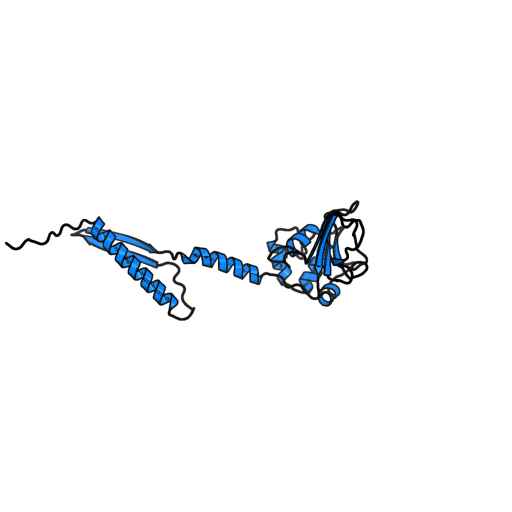TYR A O 1
ATOM 1624 N N . TRP A 1 215 ? 8.160 -3.465 -12.876 1.00 96.44 215 TRP A N 1
ATOM 1625 C CA . TRP A 1 215 ? 7.205 -4.119 -13.782 1.00 96.44 215 TRP A CA 1
ATOM 1626 C C . TRP A 1 215 ? 7.661 -5.497 -14.279 1.00 96.44 215 TRP A C 1
ATOM 1628 O O . TRP A 1 215 ? 6.917 -6.160 -14.986 1.00 96.44 215 TRP A O 1
ATOM 1638 N N . ASN A 1 216 ? 8.864 -5.950 -13.922 1.00 96.06 216 ASN A N 1
ATOM 1639 C CA . ASN A 1 216 ? 9.347 -7.319 -14.127 1.00 96.06 216 ASN A CA 1
ATOM 1640 C C . ASN A 1 216 ? 8.974 -8.277 -12.971 1.00 96.06 216 ASN A C 1
ATOM 1642 O O . ASN A 1 216 ? 9.507 -9.382 -12.898 1.00 96.06 216 ASN A O 1
ATOM 1646 N N . SER A 1 217 ? 8.121 -7.845 -12.039 1.00 96.94 217 SER A N 1
ATOM 1647 C CA . SER A 1 217 ? 7.555 -8.666 -10.959 1.00 96.94 217 SER A CA 1
ATOM 1648 C C . SER A 1 217 ? 6.638 -9.771 -11.481 1.00 96.94 217 SER A C 1
ATOM 1650 O O . SER A 1 217 ? 6.117 -9.683 -12.588 1.00 96.94 217 SER A O 1
ATOM 1652 N N . LYS A 1 218 ? 6.392 -10.805 -10.666 1.00 96.75 218 LYS A N 1
ATOM 1653 C CA . LYS A 1 218 ? 5.452 -11.883 -11.030 1.00 96.75 218 LYS A CA 1
ATOM 1654 C C . LYS A 1 218 ? 3.994 -11.504 -10.822 1.00 96.75 218 LYS A C 1
ATOM 1656 O O . LYS A 1 218 ? 3.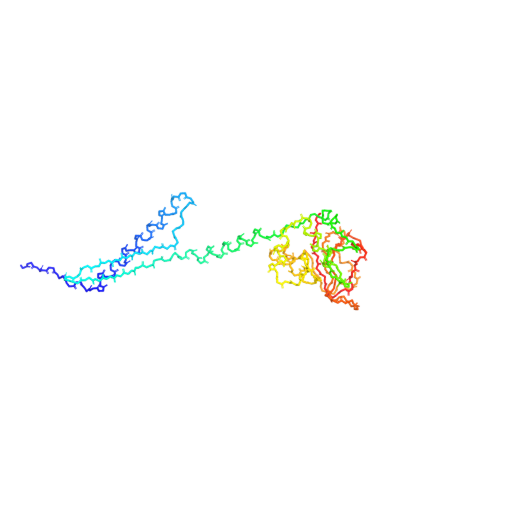119 -12.126 -11.415 1.00 96.75 218 LYS A O 1
ATOM 1661 N N . ARG A 1 219 ? 3.723 -10.525 -9.961 1.00 97.50 219 ARG A N 1
ATOM 1662 C CA . ARG A 1 219 ? 2.373 -10.049 -9.663 1.00 97.50 219 ARG A CA 1
ATOM 1663 C C . ARG A 1 219 ? 2.405 -8.588 -9.263 1.00 97.50 219 ARG A C 1
ATOM 1665 O O . ARG A 1 219 ? 3.278 -8.172 -8.504 1.00 97.50 219 ARG A O 1
ATOM 1672 N N . VAL A 1 220 ? 1.421 -7.832 -9.733 1.00 98.25 220 VAL A N 1
ATOM 1673 C CA . VAL A 1 220 ? 1.240 -6.424 -9.382 1.00 98.25 220 VAL A CA 1
ATOM 1674 C C . VAL A 1 220 ? -0.187 -6.171 -8.953 1.00 98.25 220 VAL A C 1
ATOM 1676 O O . VAL A 1 220 ? -1.108 -6.603 -9.644 1.00 98.25 220 VAL A O 1
ATOM 1679 N N . TRP A 1 221 ? -0.362 -5.423 -7.863 1.00 98.56 221 TRP A N 1
ATOM 1680 C CA . TRP A 1 221 ? -1.641 -4.807 -7.506 1.00 98.56 221 TRP A CA 1
ATOM 1681 C C . TRP A 1 221 ? -1.505 -3.290 -7.447 1.00 98.56 221 TRP A C 1
ATOM 1683 O O . TRP A 1 221 ? -0.450 -2.758 -7.093 1.00 98.56 221 TRP A O 1
ATOM 1693 N N . PHE A 1 222 ? -2.589 -2.603 -7.788 1.00 98.50 222 PHE A N 1
ATOM 1694 C CA . PHE A 1 222 ? -2.651 -1.154 -7.880 1.00 98.50 222 PHE A CA 1
ATOM 1695 C C . PHE A 1 222 ? -3.942 -0.622 -7.255 1.00 98.50 222 PHE A C 1
ATOM 1697 O O . PHE A 1 222 ? -5.039 -1.042 -7.629 1.00 98.50 222 PHE A O 1
ATOM 1704 N N . TRP A 1 223 ? -3.804 0.329 -6.331 1.00 98.38 223 TRP A N 1
ATOM 1705 C CA . TRP A 1 223 ? -4.906 1.121 -5.790 1.00 98.38 223 TRP A CA 1
ATOM 1706 C C . TRP A 1 223 ? -4.792 2.542 -6.327 1.00 98.38 223 TRP A C 1
ATOM 1708 O O . TRP A 1 223 ? -3.881 3.279 -5.948 1.00 98.38 223 TRP A O 1
ATOM 1718 N N . GLU A 1 224 ? -5.719 2.925 -7.194 1.00 97.94 224 GLU A N 1
ATOM 1719 C CA . GLU A 1 224 ? -5.816 4.268 -7.745 1.00 97.94 224 GLU A CA 1
ATOM 1720 C C . GLU A 1 224 ? -6.155 5.266 -6.633 1.00 97.94 224 GLU A C 1
ATOM 1722 O O . GLU A 1 224 ? -7.094 5.066 -5.854 1.00 97.94 224 GLU A O 1
ATOM 1727 N N . LEU A 1 225 ? -5.394 6.357 -6.579 1.00 97.44 225 LEU A N 1
ATOM 1728 C CA . LEU A 1 225 ? -5.641 7.491 -5.696 1.00 97.44 225 LEU A CA 1
ATOM 1729 C C . LEU A 1 225 ? -5.904 8.722 -6.561 1.00 97.44 225 LEU A C 1
ATOM 1731 O O . LEU A 1 225 ? -5.187 8.973 -7.532 1.00 97.44 225 LEU A O 1
ATOM 1735 N N . ARG A 1 226 ? -6.943 9.483 -6.216 1.00 89.88 226 ARG A N 1
ATOM 1736 C CA . ARG A 1 226 ? -7.287 10.714 -6.938 1.00 89.88 226 ARG A CA 1
ATOM 1737 C C . ARG A 1 226 ? -6.355 11.852 -6.553 1.00 89.88 226 ARG A C 1
ATOM 1739 O O . ARG A 1 226 ? -6.039 11.974 -5.349 1.00 89.88 226 ARG A O 1
#

Mean predicted aligned error: 15.41 Å

Secondary structure (DSSP, 8-state):
-PPPP-----HHHHHHHHHHHHHHHHHHHHHHHHHS-S------EEEEEEEEETTEEEEEEEEE--TTHHHHHHHHHHHHHHHTPPPPPPHHHHHTT--SS----SS--S--HHHHHHHHHHHH-TTHHHHHHHTT--B-TT--B--HHHHHHHHTSTTTT-S-SEEEE--TTS--TTTTT--EEEEEES-TT--TTEEEEEE-SSS-GGG---TTSSEEEEEE--

Organism: NCBI:txid754504

InterPro domains:
  IPR025562 Type VI secretion system (T6SS), amidase effector protein 4 [PF14113] (110-223)

Nearest PDB structures (foldseek):
  4rnd-assembly1_C  TM=4.407E-01  e=1.335E+00  Saccharomyces cerevisiae S288C
  9brq-assembly1_7  TM=2.131E-01  e=2.473E+00  Mus musculus
  9b8p-assembly1_H  TM=2.288E-01  e=3.808E+00  Rattus norvegicus
  7uzk-assembly1_H  TM=2.253E-01  e=4.050E+00  Rattus norvegicus

Solvent-accessible surface area (backbone atoms only — not comparable to full-atom values): 13000 Å² total; per-residue (Å²): 135,84,80,76,81,86,81,79,74,50,74,66,57,53,51,51,53,51,52,55,54,50,53,50,51,55,51,50,55,54,53,53,49,73,72,47,78,100,80,62,83,89,74,68,50,74,48,78,45,77,47,77,59,90,98,44,78,47,78,49,73,50,73,56,69,68,77,64,54,70,56,48,54,56,50,48,56,49,50,58,44,60,72,53,36,47,76,82,60,41,36,68,63,41,54,78,49,47,51,83,87,59,68,89,55,90,66,93,58,98,67,46,43,20,30,21,47,36,48,10,48,37,70,72,39,64,66,47,48,58,54,43,60,73,65,74,59,64,55,44,92,79,50,24,33,51,37,22,51,59,44,50,53,46,37,45,26,79,46,22,68,26,74,57,76,43,73,47,72,56,50,78,55,42,87,53,78,94,51,57,81,40,34,22,44,36,37,25,29,63,30,78,96,52,78,80,53,35,49,25,48,44,34,70,44,79,51,22,52,83,68,59,67,57,41,59,12,48,31,37,43,28,38,76,28,96

Sequence (226 aa):
MMKKPDTSRTTEEILSSFGSSLASIAKEMTAMSKAGDDKFEVRKITLGVTLQVGSGEIEGSFTYRSPALRSLAFERDAMELDLLRATKPSYATLSSNYSCDKHSCSMTIDNSCAVRLSEALINVDKSWIEIFQASGKNLCDNKYVRGAQDLAAILNSKSGFGIYDFGIDDPNGTVPSAVQGKQGIVIYMDIPGFPGQGHIGLWDKTTGHCNEAYWNSKRVWFWELR

pLDDT: mean 77.22, std 23.02, range [32.44, 98.56]

Radius of gyration: 31.18 Å; Cα contacts (8 Å, |Δi|>4): 332; chains: 1; bounding box: 96×51×72 Å

Foldseek 3Di:
DDDDDDPPDDPVNVVVVVVVVVVVVVVVVVVVCVVDPPDDDDAKDKDWDWDDDPPDIDIDIDIDGDPCCVVVVVVVVVVVLLVLADDFAALVQLVVQADLPDADFPDDAPACQQRRSQRSSCVSPVSSLVLLVVLPADAGPVSGHRALVSSVVSCCDSSHVHHFPDKDFQLVQDDDPVCAPFKFKKFFAQQPPDDGGGHIAIDPNPQGVSSDDRSRGRMMGGHTHD